Protein AF-0000000076350789 (afdb_homodimer)

Nearest PDB structures (foldseek):
  3mgd-assembly2_B  TM=8.687E-01  e=2.687E-11  Clostridium acetobutylicum
  4e0a-assembly1_B  TM=7.484E-01  e=2.804E-08  Halalkalibacterium halodurans C-125
  6tdh-assembly1_A-2  TM=7.545E-01  e=3.834E-08  Aspergillus fumigatus Af293
  4f6a-assembly1_B  TM=7.146E-01  e=2.323E-08  Halalkalibacterium halodurans C-125
  1i21-assembly1_B  TM=7.481E-01  e=1.723E-07  Saccharomyces cerevisiae

Secondary structure (DSSP, 8-state):
------------------EEE--GGGHHHHHHHHHHHHHSS-TTT---SSSHHHHHHHHHHHHHHHTT-TTEEEEEEE-SSSEEEEEEEEEEE---BTTBSS-EEEEEEEEEE-GGG-SSSHHHHHHHHHHHHHHHTT-SEEEEEPPTTTHHHHHHTT-EE-SSPEEEE-----/------------------EEE--GGGHHHHHHHHHHHHHSS-TTT---STTHHHHHHHHHHHHHHHTT-TTEEEEEEE-SSSEEEEEEEEEEE---BTTBSS-EEEEEEEEEE-GGG-SSSHHHHHHHHHHHHHHHTT-SEEEEE--TTTHHHHHHTT-EE-SSPEEEE-----

Sequence (348 aa):
MNQPNGQQLTVFRNDVARVRRAAAADVPELVRLRSLLFETRDEEYFNPASVEDDWRRNLASVLEEQLTADTARILVVDGAHGLAACGIGTVEQWFPGPHSVTGRVGHVIGVVTDPAYRRRGHSRAIMRTLLDWFDTRGASRVDLYASAQGEPLYRDLGFVDHPDPALYWRPAHRMNQPNGQQLTVFRNDVARVRRAAAADVPELVRLRSLLFETRDEEYFNPASVEDDWRRNLASVLEEQLTADTARILVVDGAHGLAACGIGTVEQWFPGPHSVTGRVGHVIGVVTDPAYRRRGHSRAIMRTLLDWFDTRGASRVDLYASAQGEPLYRDLGFVDHPDPALYWRPAHR

Radius of gyration: 24.65 Å; Cα contacts (8 Å, |Δi|>4): 567; chains: 2; bounding box: 74×104×58 Å

pLDDT: mean 86.14, std 21.82, range [29.72, 98.94]

Solvent-accessible surface area (backbone atoms only — not comparable to full-atom values): 19779 Å² total; per-residue (Å²): 137,83,73,77,78,76,73,74,73,74,68,73,68,80,72,67,59,66,68,40,74,52,52,78,88,43,41,68,48,50,48,55,52,55,50,56,74,61,58,78,44,73,72,78,76,56,71,67,72,82,70,57,66,53,13,56,56,43,26,43,54,48,48,60,61,37,60,73,34,90,47,37,46,49,36,30,27,75,39,98,72,64,59,26,29,36,33,32,35,37,53,42,83,59,69,30,35,93,82,19,54,70,11,20,37,25,37,56,46,72,71,42,60,39,79,93,52,56,95,66,52,51,66,60,46,45,48,54,53,46,55,52,50,37,51,77,69,50,30,36,31,34,36,36,66,38,49,85,84,50,34,64,60,43,45,72,73,59,36,41,73,48,92,45,57,48,32,32,36,60,66,75,82,122,138,83,75,76,77,77,75,74,74,74,67,73,68,80,70,67,60,64,67,40,74,52,52,79,87,43,41,69,48,50,48,54,51,56,50,56,73,61,60,78,45,72,72,79,77,54,70,74,59,87,69,57,68,54,14,56,55,43,25,43,54,47,50,61,62,36,61,75,35,91,46,37,46,47,36,30,26,76,39,98,72,64,59,26,30,37,33,32,36,37,53,43,83,58,66,30,36,94,82,20,53,70,11,23,36,25,36,54,46,74,71,43,59,40,80,94,52,56,94,65,52,52,66,60,47,45,48,53,54,45,54,53,50,38,51,78,69,50,30,36,32,34,35,35,65,39,49,85,84,49,35,65,60,42,45,74,73,59,36,40,75,47,91,46,58,49,32,31,36,61,65,75,80,123

Foldseek 3Di:
DPPPPPPPPPPPPLPLFDKDFDDLVQLVVVLVFLVVVVVPDPPVVPPVPDCVVPVSVVSSVVCNVCSPPPQKTKMFGPDPPHTFWIKMKGWDQADDDPQWHRSIEMEIDRTGGDPVNPPSCGSVSNVVVRVVVCVVVRHSYYDYDDDPVCVVSCVVVPDDDDPDDDDDDDDPPD/DPDPPPPPPPPPPLPLQDKDFDDLVQLVVVLVFLVVVVVPDPPVVCPVPPCVVVVSVVSSVVCNVCSPPPQKTKMFGPDPPHTFWIKMKGWDQADDDPQWHRSIEMEIDRTGGDPVNPPSCGSVSNVVVRVVVCVVVRHSYYDYDDDPVRVVSCVVVPDDDDPDDDDDDDPPPD

Organism: Streptomyces venezuelae (NCBI:txid54571)

InterPro domains:
  IPR000182 GNAT domain [PF00583] (40-159)
  IPR000182 GNAT domain [PS51186] (17-174)
  IPR016181 Acyl-CoA N-acyltransferase [SSF55729] (18-168)
  IPR050832 Bacterial Acetyltransferase [PTHR43877] (18-164)

Structure (mmCIF, N/CA/C/O backbone):
data_AF-0000000076350789-model_v1
#
loop_
_entity.id
_entity.type
_entity.pdbx_description
1 polymer 'GNAT family N-acetyltransferase'
#
loop_
_atom_site.group_PDB
_atom_site.id
_atom_site.type_symbol
_atom_site.label_atom_id
_atom_site.label_alt_id
_atom_site.label_comp_id
_atom_site.label_asym_id
_atom_site.label_entity_id
_atom_site.label_seq_id
_atom_site.pdbx_PDB_ins_code
_atom_site.Cartn_x
_atom_site.Cartn_y
_atom_site.Cartn_z
_atom_site.occupancy
_atom_site.B_iso_or_equiv
_atom_site.auth_seq_id
_atom_site.auth_comp_id
_atom_site.auth_asym_id
_atom_site.auth_atom_id
_atom_site.pdbx_PDB_model_num
ATOM 1 N N . MET A 1 1 ? 38.312 -56.75 -18.203 1 29.72 1 MET A N 1
ATOM 2 C CA . MET A 1 1 ? 38.281 -55.281 -18.25 1 29.72 1 MET A CA 1
ATOM 3 C C . MET A 1 1 ? 36.875 -54.75 -18.094 1 29.72 1 MET A C 1
ATOM 5 O O . MET A 1 1 ? 36.062 -54.844 -19.031 1 29.72 1 MET A O 1
ATOM 9 N N . ASN A 1 2 ? 36.156 -54.906 -16.906 1 32.97 2 ASN A N 1
ATOM 10 C CA . ASN A 1 2 ? 34.812 -54.594 -16.406 1 32.97 2 ASN A CA 1
ATOM 11 C C . ASN A 1 2 ? 34.5 -53.125 -16.547 1 32.97 2 ASN A C 1
ATOM 13 O O . ASN A 1 2 ? 35.188 -52.281 -15.953 1 32.97 2 ASN A O 1
ATOM 17 N N . GLN A 1 3 ? 34.156 -52.625 -17.75 1 35.78 3 GLN A N 1
ATOM 18 C CA . GLN A 1 3 ? 33.812 -51.25 -17.984 1 35.78 3 GLN A CA 1
ATOM 19 C C . GLN A 1 3 ? 32.719 -50.781 -17.016 1 35.78 3 GLN A C 1
ATOM 21 O O . GLN A 1 3 ? 31.688 -51.438 -16.891 1 35.78 3 GLN A O 1
ATOM 26 N N . PRO A 1 4 ? 33.062 -50.094 -15.852 1 40.12 4 PRO A N 1
ATOM 27 C CA . PRO A 1 4 ? 32.062 -49.625 -14.898 1 40.12 4 PRO A CA 1
ATOM 28 C C . PRO A 1 4 ? 30.922 -48.875 -15.57 1 40.12 4 PRO A C 1
ATOM 30 O O . PRO A 1 4 ? 31.109 -48.25 -16.625 1 40.12 4 PRO A O 1
ATOM 33 N N . ASN A 1 5 ? 29.719 -49.438 -15.641 1 38.44 5 ASN A N 1
ATOM 34 C CA . ASN A 1 5 ? 28.453 -48.844 -16.078 1 38.44 5 ASN A CA 1
ATOM 35 C C . ASN A 1 5 ? 28.312 -47.406 -15.578 1 38.44 5 ASN A C 1
ATOM 37 O O . ASN A 1 5 ? 28.469 -47.125 -14.383 1 38.44 5 ASN A O 1
ATOM 41 N N . GLY A 1 6 ? 28.766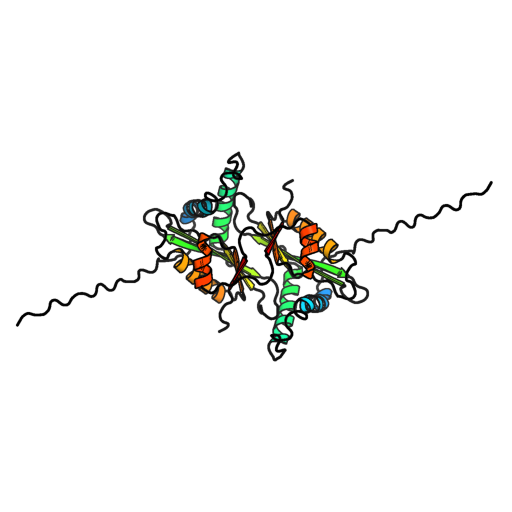 -46.406 -16.344 1 34.59 6 GLY A N 1
ATOM 42 C CA . GLY A 1 6 ? 28.594 -44.969 -16.078 1 34.59 6 GLY A CA 1
ATOM 43 C C . GLY A 1 6 ? 27.219 -44.625 -15.547 1 34.59 6 GLY A C 1
ATOM 44 O O . GLY A 1 6 ? 26.203 -44.875 -16.219 1 34.59 6 GLY A O 1
ATOM 45 N N . GLN A 1 7 ? 26.875 -44.875 -14.242 1 33.97 7 GLN A N 1
ATOM 46 C CA . GLN A 1 7 ? 25.672 -44.344 -13.57 1 33.97 7 GLN A CA 1
ATOM 47 C C . GLN A 1 7 ? 25.328 -42.969 -14.078 1 33.97 7 GLN A C 1
ATOM 49 O O . GLN A 1 7 ? 26.141 -42.031 -14.016 1 33.97 7 GLN A O 1
ATOM 54 N N . GLN A 1 8 ? 24.641 -42.812 -15.242 1 33.69 8 GLN A N 1
ATOM 55 C CA . GLN A 1 8 ? 24.016 -41.562 -15.656 1 33.69 8 GLN A CA 1
ATOM 56 C C . GLN A 1 8 ? 23.469 -40.781 -14.461 1 33.69 8 GLN A C 1
ATOM 58 O O . GLN A 1 8 ? 22.625 -41.281 -13.727 1 33.69 8 GLN A O 1
ATOM 63 N N . LEU A 1 9 ? 24.266 -40.094 -13.711 1 35.59 9 LEU A N 1
ATOM 64 C CA . LEU A 1 9 ? 23.766 -39.125 -12.766 1 35.59 9 LEU A CA 1
ATOM 65 C C . LEU A 1 9 ? 22.562 -38.375 -13.344 1 35.59 9 LEU A C 1
ATOM 67 O O . LEU A 1 9 ? 22.703 -37.625 -14.328 1 35.59 9 LEU A O 1
ATOM 71 N N . THR A 1 10 ? 21.391 -38.938 -13.484 1 35.34 10 THR A N 1
ATOM 72 C CA . THR A 1 10 ? 20.188 -38.156 -13.719 1 35.34 10 THR A CA 1
ATOM 73 C C . THR A 1 10 ? 20.266 -36.844 -12.953 1 35.34 10 THR A C 1
ATOM 75 O O . THR A 1 10 ? 20.234 -36.812 -11.727 1 35.34 10 THR A O 1
ATOM 78 N N . VAL A 1 11 ? 21.031 -36 -13.398 1 36.25 11 VAL A N 1
ATOM 79 C CA . VAL A 1 11 ? 20.922 -34.625 -12.891 1 36.25 11 VAL A CA 1
ATOM 80 C C . VAL A 1 11 ? 19.453 -34.25 -12.703 1 36.25 11 VAL A C 1
ATOM 82 O O . VAL A 1 11 ? 18.656 -34.344 -13.656 1 36.25 11 VAL A O 1
ATOM 85 N N . PHE A 1 12 ? 18.828 -34.625 -11.695 1 36.56 12 PHE A N 1
ATOM 86 C CA . PHE A 1 12 ? 17.594 -33.938 -11.336 1 36.56 12 PHE A CA 1
ATOM 87 C C . PHE A 1 12 ? 17.641 -32.469 -11.75 1 36.56 12 PHE A C 1
ATOM 89 O O . PHE A 1 12 ? 18.516 -31.734 -11.328 1 36.56 12 PHE A O 1
ATOM 96 N N . ARG A 1 13 ? 17.547 -32.219 -13.031 1 38.91 13 ARG A N 1
ATOM 97 C CA . ARG A 1 13 ? 17.281 -30.812 -13.414 1 38.91 13 ARG A CA 1
ATOM 98 C C . ARG A 1 13 ? 16.359 -30.141 -12.406 1 38.91 13 ARG A C 1
ATOM 100 O O . ARG A 1 13 ? 15.273 -30.625 -12.125 1 38.91 13 ARG A O 1
ATOM 107 N N . ASN A 1 14 ? 16.688 -29.688 -11.234 1 43.66 14 ASN A N 1
ATOM 108 C CA . ASN A 1 14 ? 15.891 -28.797 -10.383 1 43.66 14 ASN A CA 1
ATOM 109 C C . ASN A 1 14 ? 14.898 -27.984 -11.203 1 43.66 14 ASN A C 1
ATOM 111 O O . ASN A 1 14 ? 15.273 -27 -11.836 1 43.66 14 ASN A O 1
ATOM 115 N N . ASP A 1 15 ? 14.07 -28.516 -12.016 1 48.72 15 ASP A N 1
ATOM 116 C CA . ASP A 1 15 ? 13.07 -27.938 -12.906 1 48.72 15 ASP A CA 1
ATOM 117 C C . ASP A 1 15 ? 12.391 -26.734 -12.25 1 48.72 15 ASP A C 1
ATOM 119 O O . ASP A 1 15 ? 11.477 -26.891 -11.438 1 48.72 15 ASP A O 1
ATOM 123 N N . VAL A 1 16 ? 13.109 -25.719 -11.93 1 59.28 16 VAL A N 1
ATOM 124 C CA . VAL A 1 16 ? 12.508 -24.484 -11.461 1 59.28 16 VAL A CA 1
ATOM 125 C C . VAL A 1 16 ? 11.258 -24.172 -12.289 1 59.28 16 VAL A C 1
ATOM 127 O O . VAL A 1 16 ? 11.273 -24.281 -13.516 1 59.28 16 VAL A O 1
ATOM 130 N N . ALA A 1 17 ? 10.094 -24.203 -11.617 1 72.88 17 ALA A N 1
ATOM 131 C CA . ALA A 1 17 ? 8.828 -23.844 -12.258 1 72.88 17 ALA A CA 1
ATOM 132 C C . ALA A 1 17 ? 9.008 -22.672 -13.219 1 72.88 17 ALA A C 1
ATOM 134 O O . ALA A 1 17 ? 9.68 -21.688 -12.883 1 72.88 17 ALA A O 1
ATOM 135 N N . ARG A 1 18 ? 8.703 -22.875 -14.445 1 90.56 18 ARG A N 1
ATOM 136 C CA . ARG A 1 18 ? 8.773 -21.797 -15.438 1 90.56 18 ARG A CA 1
ATOM 137 C C . ARG A 1 18 ? 7.734 -20.719 -15.156 1 90.56 18 ARG A C 1
ATOM 139 O O . ARG A 1 18 ? 6.531 -20.984 -15.227 1 90.56 18 ARG A O 1
ATOM 146 N N . VAL A 1 19 ? 8.188 -19.578 -14.703 1 98.38 19 VAL A N 1
ATOM 147 C CA . VAL A 1 19 ? 7.355 -18.422 -14.453 1 98.38 19 VAL A CA 1
ATOM 148 C C . VAL A 1 19 ? 7.277 -17.547 -15.711 1 98.38 19 VAL A C 1
ATOM 150 O O . VAL A 1 19 ? 8.289 -17.312 -16.375 1 98.38 19 VAL A O 1
ATOM 153 N N . ARG A 1 20 ? 6.102 -17.203 -16.047 1 98.38 20 ARG A N 1
ATOM 154 C CA . ARG A 1 20 ? 5.953 -16.281 -17.188 1 98.38 20 ARG A CA 1
ATOM 155 C C . ARG A 1 20 ? 4.961 -15.18 -16.859 1 98.38 20 ARG A C 1
ATOM 157 O O . ARG A 1 20 ? 4.195 -15.281 -15.898 1 98.38 20 ARG A O 1
ATOM 164 N N . ARG A 1 21 ? 4.988 -14.125 -17.734 1 98.5 21 ARG A N 1
ATOM 165 C CA . ARG A 1 21 ? 3.955 -13.102 -17.641 1 98.5 21 ARG A CA 1
ATOM 166 C C . ARG A 1 21 ? 2.609 -13.633 -18.125 1 98.5 21 ARG A C 1
ATOM 168 O O . ARG A 1 21 ? 2.541 -14.352 -19.109 1 98.5 21 ARG A O 1
ATOM 175 N N . ALA A 1 22 ? 1.606 -13.234 -17.5 1 98.81 22 ALA A N 1
ATOM 176 C CA . ALA A 1 22 ? 0.259 -13.617 -17.906 1 98.81 22 ALA A CA 1
ATOM 177 C C . ALA A 1 22 ? -0.127 -12.93 -19.219 1 98.81 22 ALA A C 1
ATOM 179 O O . ALA A 1 22 ? 0.352 -11.836 -19.516 1 98.81 22 ALA A O 1
ATOM 180 N N . ALA A 1 23 ? -0.986 -13.578 -19.953 1 98.44 23 ALA A N 1
ATOM 181 C CA . ALA A 1 23 ? -1.6 -13.047 -21.172 1 98.44 23 ALA A CA 1
ATOM 182 C C . ALA A 1 23 ? -3.121 -13.016 -21.047 1 98.44 23 ALA A C 1
ATOM 184 O O . ALA A 1 23 ? -3.684 -13.547 -20.078 1 98.44 23 ALA A O 1
ATOM 185 N N . ALA A 1 24 ? -3.74 -12.398 -22.016 1 98.44 24 ALA A N 1
ATOM 186 C CA . ALA A 1 24 ? -5.191 -12.227 -21.969 1 98.44 24 ALA A CA 1
ATOM 187 C C . ALA A 1 24 ? -5.902 -13.57 -21.828 1 98.44 24 ALA A C 1
ATOM 189 O O . ALA A 1 24 ? -6.914 -13.672 -21.141 1 98.44 24 ALA A O 1
ATOM 190 N N . ALA A 1 25 ? -5.348 -14.555 -22.453 1 98.38 25 ALA A N 1
ATOM 191 C CA . ALA A 1 25 ? -5.977 -15.875 -22.453 1 98.38 25 ALA A CA 1
ATOM 192 C C . ALA A 1 25 ? -5.941 -16.484 -21.047 1 98.38 25 ALA A C 1
ATOM 194 O O . ALA A 1 25 ? -6.664 -17.438 -20.766 1 98.38 25 ALA A O 1
ATOM 195 N N . ASP A 1 26 ? -5.105 -15.953 -20.156 1 98.69 26 ASP A N 1
ATOM 196 C CA . ASP A 1 26 ? -4.938 -16.5 -18.812 1 98.69 26 ASP A CA 1
ATOM 197 C C . ASP A 1 26 ? -5.977 -15.938 -17.844 1 98.69 26 ASP A C 1
ATOM 199 O O . ASP A 1 26 ? -6.133 -16.422 -16.734 1 98.69 26 ASP A O 1
ATOM 203 N N . VAL A 1 27 ? -6.723 -14.938 -18.25 1 98.75 27 VAL A N 1
ATOM 204 C CA . VAL A 1 27 ? -7.531 -14.141 -17.344 1 98.75 27 VAL A CA 1
ATOM 205 C C . VAL A 1 27 ? -8.562 -15.031 -16.656 1 98.75 27 VAL A C 1
ATOM 207 O O . VAL A 1 27 ? -8.727 -14.977 -15.43 1 98.75 27 VAL A O 1
ATOM 210 N N . PRO A 1 28 ? -9.266 -15.953 -17.344 1 98.56 28 PRO A N 1
ATOM 211 C CA . PRO A 1 28 ? -10.219 -16.797 -16.625 1 98.56 28 PRO A CA 1
ATOM 212 C C . PRO A 1 28 ? -9.562 -17.641 -15.523 1 98.56 28 PRO A C 1
ATOM 214 O O . PRO A 1 28 ? -10.117 -17.781 -14.43 1 98.56 28 PRO A O 1
ATOM 217 N N . GLU A 1 29 ? -8.438 -18.141 -15.812 1 98.75 29 GLU A N 1
ATOM 218 C CA . GLU A 1 29 ? -7.746 -18.969 -14.828 1 98.75 29 GLU A CA 1
ATOM 219 C C . GLU A 1 29 ? -7.16 -18.109 -13.703 1 98.75 29 GLU A C 1
ATOM 221 O O . GLU A 1 29 ? -7.074 -18.562 -12.562 1 98.75 29 GLU A O 1
ATOM 226 N N . LEU A 1 30 ? -6.785 -16.891 -14.031 1 98.81 30 LEU A N 1
ATOM 227 C CA . LEU A 1 30 ? -6.371 -15.969 -12.984 1 98.81 30 LEU A CA 1
ATOM 228 C C . LEU A 1 30 ? -7.52 -15.68 -12.023 1 98.81 30 LEU A C 1
ATOM 230 O O . LEU A 1 30 ? -7.32 -15.641 -10.805 1 98.81 30 LEU A O 1
ATOM 234 N N . VAL A 1 31 ? -8.68 -15.477 -12.594 1 98.19 31 VAL A N 1
ATOM 235 C CA . VAL A 1 31 ? -9.852 -15.25 -11.758 1 98.19 31 VAL A CA 1
ATOM 236 C C . VAL A 1 31 ? -10.102 -16.469 -10.875 1 98.19 31 VAL A C 1
ATOM 238 O O . VAL A 1 31 ? -10.367 -16.344 -9.68 1 98.19 31 VAL A O 1
ATOM 241 N N . ARG A 1 32 ? -10.008 -17.625 -11.453 1 97.5 32 ARG A N 1
ATOM 242 C CA . ARG A 1 32 ? -10.172 -18.859 -10.688 1 97.5 32 ARG A CA 1
ATOM 243 C C . ARG A 1 32 ? -9.172 -18.938 -9.539 1 97.5 32 ARG A C 1
ATOM 245 O O . ARG A 1 32 ? -9.555 -19.172 -8.391 1 97.5 32 ARG A O 1
ATOM 252 N N . LEU A 1 33 ? -7.891 -18.734 -9.789 1 97.88 33 LEU A N 1
ATOM 253 C CA . LEU A 1 33 ? -6.848 -18.828 -8.773 1 97.88 33 LEU A CA 1
ATOM 254 C C . LEU A 1 33 ? -7.07 -17.812 -7.668 1 97.88 33 LEU A C 1
ATOM 256 O O . LEU A 1 33 ? -7 -18.141 -6.484 1 97.88 33 LEU A O 1
ATOM 260 N N . ARG A 1 34 ? -7.34 -16.609 -8 1 97.25 34 ARG A N 1
ATOM 261 C CA . ARG A 1 34 ? -7.488 -15.57 -6.996 1 97.25 34 ARG A CA 1
ATOM 262 C C . ARG A 1 34 ? -8.75 -15.781 -6.164 1 97.25 34 ARG A C 1
ATOM 264 O O . ARG A 1 34 ? -8.797 -15.383 -4.996 1 97.25 34 ARG A O 1
ATOM 271 N N . SER A 1 35 ? -9.742 -16.438 -6.746 1 94.81 35 SER A N 1
ATOM 272 C CA . SER A 1 35 ? -10.93 -16.781 -5.973 1 94.81 35 SER A CA 1
ATOM 273 C C . SER A 1 35 ? -10.586 -17.734 -4.828 1 94.81 35 SER A C 1
ATOM 275 O O . SER A 1 35 ? -11.242 -17.719 -3.785 1 94.81 35 SER A O 1
ATOM 277 N N . LEU A 1 36 ? -9.57 -18.516 -4.965 1 94.38 36 LEU A N 1
ATOM 278 C CA . LEU A 1 36 ? -9.148 -19.469 -3.943 1 94.38 36 LEU A CA 1
ATOM 279 C C . LEU A 1 36 ? -8.672 -18.75 -2.689 1 94.38 36 LEU A C 1
ATOM 281 O O . LEU A 1 36 ? -8.719 -19.312 -1.59 1 94.38 36 LEU A O 1
ATOM 285 N N . LEU A 1 37 ? -8.219 -17.547 -2.83 1 93.44 37 LEU A N 1
ATOM 286 C CA . LEU A 1 37 ? -7.711 -16.75 -1.721 1 93.44 37 LEU A CA 1
ATOM 287 C C . LEU A 1 37 ? -8.82 -16.438 -0.719 1 93.44 37 LEU A C 1
ATOM 289 O O . LEU A 1 37 ? -8.539 -16.125 0.442 1 93.44 37 LEU A O 1
ATOM 293 N N . PHE A 1 38 ? -10.039 -16.531 -1.166 1 88.62 38 PHE A N 1
ATOM 294 C CA . PHE A 1 38 ? -11.156 -16.078 -0.351 1 88.62 38 PHE A CA 1
ATOM 295 C C . PHE A 1 38 ? -12.031 -17.25 0.071 1 88.62 38 PHE A C 1
ATOM 297 O O . PHE A 1 38 ? -13 -17.078 0.814 1 88.62 38 PHE A O 1
ATOM 304 N N . GLU A 1 39 ? -11.891 -18.359 -0.521 1 77.25 39 GLU A N 1
ATOM 305 C CA . GLU A 1 39 ? -12.68 -19.531 -0.165 1 77.25 39 GLU A CA 1
ATOM 306 C C . GLU A 1 39 ? -12.344 -20.016 1.246 1 77.25 39 GLU A C 1
ATOM 308 O O . GLU A 1 39 ? -13.227 -20.484 1.968 1 77.25 39 GLU A O 1
ATOM 313 N N . THR A 1 40 ? -11.188 -20.312 1.51 1 57.94 40 THR A N 1
ATOM 314 C CA . THR A 1 40 ? -10.914 -20.938 2.801 1 57.94 40 THR A CA 1
ATOM 315 C C . THR A 1 40 ? -11.219 -19.953 3.941 1 57.94 40 THR A C 1
ATOM 317 O O . THR A 1 40 ? -11.102 -20.312 5.113 1 57.94 40 THR A O 1
ATOM 320 N N . ARG A 1 41 ? -11.141 -18.781 3.625 1 49.56 41 ARG A N 1
ATOM 321 C CA . ARG A 1 41 ? -11.359 -17.953 4.809 1 49.56 41 ARG A CA 1
ATOM 322 C C . ARG A 1 41 ? -12.742 -18.203 5.406 1 49.56 41 ARG A C 1
ATOM 324 O O . ARG A 1 41 ? -13.578 -18.859 4.789 1 49.56 41 ARG A O 1
ATOM 331 N N . ASP A 1 42 ? -13.422 -17.438 6.48 1 42.72 42 ASP A N 1
ATOM 332 C CA . ASP A 1 42 ? -14.57 -17.812 7.305 1 42.72 42 ASP A CA 1
ATOM 333 C C . ASP A 1 42 ? -15.797 -18.109 6.441 1 42.72 42 ASP A C 1
ATOM 335 O O . ASP A 1 42 ? -16.266 -17.219 5.719 1 42.72 42 ASP A O 1
ATOM 339 N N . GLU A 1 43 ? -16.188 -19.422 5.926 1 39.84 43 GLU A N 1
ATOM 340 C CA . GLU A 1 43 ? -17.516 -19.891 5.578 1 39.84 43 GLU A CA 1
ATOM 341 C C . GLU A 1 43 ? -18.594 -18.938 6.082 1 39.84 43 GLU A C 1
ATOM 343 O O . GLU A 1 43 ? -19.719 -18.922 5.566 1 39.84 43 GLU A O 1
ATOM 348 N N . GLU A 1 44 ? -18.5 -18.531 7.262 1 35.69 44 GLU A N 1
ATOM 349 C CA . GLU A 1 44 ? -19.609 -17.844 7.914 1 35.69 44 GLU A CA 1
ATOM 350 C C . GLU A 1 44 ? -19.922 -16.516 7.223 1 35.69 44 GLU A C 1
ATOM 352 O O . GLU A 1 44 ? -21.062 -16.062 7.254 1 35.69 44 GLU A O 1
ATOM 357 N N . TYR A 1 45 ? -18.891 -15.773 6.926 1 36.53 45 TYR A N 1
ATOM 358 C CA . TYR A 1 45 ? -19.25 -14.422 6.5 1 36.53 45 TYR A CA 1
ATOM 359 C C . TYR A 1 45 ? -19.547 -14.391 5.004 1 36.53 45 TYR A C 1
ATOM 361 O O . TYR A 1 45 ? -19.797 -13.32 4.441 1 36.53 45 TYR A O 1
ATOM 369 N N . PHE A 1 46 ? -19.203 -15.5 4.281 1 38.03 46 PHE A N 1
ATOM 370 C CA . PHE A 1 46 ? -19.531 -15.508 2.859 1 38.03 46 PHE A CA 1
ATOM 371 C C . PHE A 1 46 ? -20.984 -15.859 2.641 1 38.03 46 PHE A C 1
ATOM 373 O O . PHE A 1 46 ? -21.391 -17.016 2.785 1 38.03 46 PHE A O 1
ATOM 380 N N . ASN A 1 47 ? -21.891 -15.195 3.131 1 34.91 47 ASN A N 1
ATOM 381 C CA . ASN A 1 47 ? -23.188 -15.305 2.449 1 34.91 47 ASN A CA 1
ATOM 382 C C . ASN A 1 47 ? -23.047 -15.109 0.943 1 34.91 47 ASN A C 1
ATOM 384 O O . ASN A 1 47 ? -22.688 -14.016 0.486 1 34.91 47 ASN A O 1
ATOM 388 N N . PRO A 1 48 ? -23 -16.328 0.156 1 37.19 48 PRO A N 1
ATOM 389 C CA . PRO A 1 48 ? -22.891 -16.297 -1.305 1 37.19 48 PRO A CA 1
ATOM 390 C C . PRO A 1 48 ? -23.812 -15.258 -1.941 1 37.19 48 PRO A C 1
ATOM 392 O O . PRO A 1 48 ? -23.953 -15.227 -3.166 1 37.19 48 PRO A O 1
ATOM 395 N N . ALA A 1 49 ? -24.906 -14.859 -1.178 1 38.16 49 ALA A N 1
ATOM 396 C CA . ALA A 1 49 ? -25.969 -14.32 -2.016 1 38.16 49 ALA A CA 1
ATOM 397 C C . ALA A 1 49 ? -25.406 -13.555 -3.207 1 38.16 49 ALA A C 1
ATOM 399 O O . ALA A 1 49 ? -25.328 -14.086 -4.316 1 38.16 49 ALA A O 1
ATOM 400 N N . SER A 1 50 ? -26.047 -12.523 -3.787 1 44.59 50 SER A N 1
ATOM 401 C CA . SER A 1 50 ? -26.219 -11.711 -4.992 1 44.59 50 SER A CA 1
ATOM 402 C C . SER A 1 50 ? -24.891 -11.062 -5.406 1 44.59 50 SER A C 1
ATOM 404 O O . SER A 1 50 ? -24.625 -10.922 -6.598 1 44.59 50 SER A O 1
ATOM 406 N N . VAL A 1 51 ? -24.031 -10.578 -4.512 1 48.78 51 VAL A N 1
ATOM 407 C CA . VAL A 1 51 ? -22.953 -9.617 -4.602 1 48.78 51 VAL A CA 1
ATOM 408 C C . VAL A 1 51 ? -21.656 -10.336 -4.984 1 48.78 51 VAL A C 1
ATOM 410 O O . VAL A 1 51 ? -20.625 -9.695 -5.242 1 48.78 51 VAL A O 1
ATOM 413 N N . GLU A 1 52 ? -21.594 -11.695 -4.836 1 52.69 52 GLU A N 1
ATOM 414 C CA . GLU A 1 52 ? -20.438 -12.531 -5.133 1 52.69 52 GLU A CA 1
ATOM 415 C C . GLU A 1 52 ? -20.047 -12.43 -6.602 1 52.69 52 GLU A C 1
ATOM 417 O O . GLU A 1 52 ? -18.859 -12.375 -6.934 1 52.69 52 GLU A O 1
ATOM 422 N N . ASP A 1 53 ? -21.031 -12.453 -7.52 1 60.25 53 ASP A N 1
ATOM 423 C CA . ASP A 1 53 ? -20.812 -12.5 -8.961 1 60.25 53 ASP A CA 1
ATOM 424 C C . ASP A 1 53 ? -20.219 -11.188 -9.469 1 60.25 53 ASP A C 1
ATOM 426 O O . ASP A 1 53 ? -19.391 -11.188 -10.383 1 60.25 53 ASP A O 1
ATOM 430 N N . ASP A 1 54 ? -20.25 -10.148 -8.633 1 84.5 54 ASP A N 1
ATOM 431 C CA . ASP A 1 54 ? -19.906 -8.844 -9.195 1 84.5 54 ASP A CA 1
ATOM 432 C C . ASP A 1 54 ? -18.406 -8.562 -9.047 1 84.5 54 ASP A C 1
ATOM 434 O O . ASP A 1 54 ? -17.766 -8.094 -9.992 1 84.5 54 ASP A O 1
ATOM 438 N N . TRP A 1 55 ? -17.844 -9.258 -8.117 1 91.31 55 TRP A N 1
ATOM 439 C CA . TRP A 1 55 ? -16.438 -8.875 -7.953 1 91.31 55 TRP A CA 1
ATOM 440 C C . TRP A 1 55 ? -15.547 -9.656 -8.906 1 91.31 55 TRP A C 1
ATOM 442 O O . TRP A 1 55 ? -14.508 -9.148 -9.352 1 91.31 55 TRP A O 1
ATOM 452 N N . ARG A 1 56 ? -15.914 -10.859 -9.328 1 94.94 56 ARG A N 1
ATOM 453 C CA . ARG A 1 56 ? -15.125 -11.664 -10.266 1 94.94 56 ARG A CA 1
ATOM 454 C C . ARG A 1 56 ? -15.117 -11.031 -11.656 1 94.94 56 ARG A C 1
ATOM 456 O O . ARG A 1 56 ? -14.102 -11.07 -12.352 1 94.94 56 ARG A O 1
ATOM 463 N N . ARG A 1 57 ? -16.234 -10.547 -12.016 1 95.75 57 ARG A N 1
ATOM 464 C CA . ARG A 1 57 ? -16.297 -9.836 -13.289 1 95.75 57 ARG A CA 1
ATOM 465 C C . ARG A 1 57 ? -15.422 -8.586 -13.266 1 95.75 57 ARG A C 1
ATOM 467 O O . ARG A 1 57 ? -14.695 -8.312 -14.227 1 95.75 57 ARG A O 1
ATOM 474 N N . ASN A 1 58 ? -15.523 -7.852 -12.195 1 96.12 58 ASN A N 1
ATOM 475 C CA . ASN A 1 58 ? -14.672 -6.68 -12.047 1 96.12 58 ASN A CA 1
ATOM 476 C C . ASN A 1 58 ? -13.195 -7.059 -12.023 1 96.12 58 ASN A C 1
ATOM 478 O O . ASN A 1 58 ? -12.359 -6.363 -12.609 1 96.12 58 ASN A O 1
ATOM 482 N N . LEU A 1 59 ? -12.961 -8.18 -11.367 1 97.44 59 LEU A N 1
ATOM 483 C CA . LEU A 1 59 ? -11.594 -8.68 -11.32 1 97.44 59 LEU A CA 1
ATOM 484 C C . LEU A 1 59 ? -11.078 -8.984 -12.727 1 97.44 59 LEU A C 1
ATOM 486 O O . LEU A 1 59 ? -9.969 -8.586 -13.086 1 97.44 59 LEU A O 1
ATOM 490 N N . ALA A 1 60 ? -11.844 -9.664 -13.461 1 98.19 60 ALA A N 1
ATOM 491 C CA . ALA A 1 60 ? -11.445 -9.992 -14.828 1 98.19 60 ALA A CA 1
ATOM 492 C C . ALA A 1 60 ? -11.125 -8.727 -15.625 1 98.19 60 ALA A C 1
ATOM 494 O O . ALA A 1 60 ? -10.109 -8.664 -16.328 1 98.19 60 ALA A O 1
ATOM 495 N N . SER A 1 61 ? -11.961 -7.723 -15.508 1 97.62 61 SER A N 1
ATOM 496 C CA . SER A 1 61 ? -11.781 -6.461 -16.219 1 97.62 61 SER A CA 1
ATOM 497 C C . SER A 1 61 ? -10.492 -5.77 -15.789 1 97.62 61 SER A C 1
ATOM 499 O O . SER A 1 61 ? -9.711 -5.312 -16.625 1 97.62 61 SER A O 1
ATOM 501 N N . VAL A 1 62 ? -10.258 -5.723 -14.539 1 98 62 VAL A N 1
ATOM 502 C CA . VAL A 1 62 ? -9.07 -5.062 -14.023 1 98 62 VAL A CA 1
ATOM 503 C C . VAL A 1 62 ? -7.82 -5.84 -14.438 1 98 62 VAL A C 1
ATOM 505 O O . VAL A 1 62 ? -6.805 -5.246 -14.805 1 98 62 VAL A O 1
ATOM 508 N N . LEU A 1 63 ? -7.906 -7.18 -14.336 1 98.62 63 LEU A N 1
ATOM 509 C CA . LEU A 1 63 ? -6.789 -8 -14.781 1 98.62 63 LEU A CA 1
ATOM 510 C C . LEU A 1 63 ? -6.449 -7.707 -16.234 1 98.62 63 LEU A C 1
ATOM 512 O O . LEU A 1 63 ? -5.281 -7.504 -16.578 1 98.62 63 LEU A O 1
ATOM 516 N N . GLU A 1 64 ? -7.402 -7.68 -17.047 1 98.5 64 GLU A N 1
ATOM 517 C CA . GLU A 1 64 ? -7.184 -7.402 -18.469 1 98.5 64 GLU A CA 1
ATOM 518 C C . GLU A 1 64 ? -6.492 -6.059 -18.672 1 98.5 64 GLU A C 1
ATOM 520 O O . GLU A 1 64 ? -5.559 -5.945 -19.469 1 98.5 64 GLU A O 1
ATOM 525 N N . GLU A 1 65 ? -6.91 -5.105 -17.953 1 97.69 65 GLU A N 1
ATOM 526 C CA . GLU A 1 65 ? -6.34 -3.766 -18.047 1 97.69 65 GLU A CA 1
ATOM 527 C C . GLU A 1 65 ? -4.891 -3.744 -17.562 1 97.69 65 GLU A C 1
ATOM 529 O O . GLU A 1 65 ? -4.055 -3.033 -18.125 1 97.69 65 GLU A O 1
ATOM 534 N N . GLN A 1 66 ? -4.594 -4.555 -16.609 1 98 66 GLN A N 1
ATOM 535 C CA . GLN A 1 66 ? -3.305 -4.457 -15.938 1 98 66 GLN A CA 1
ATOM 536 C C . GLN A 1 66 ? -2.27 -5.371 -16.594 1 98 66 GLN A C 1
ATOM 538 O O . GLN A 1 66 ? -1.077 -5.277 -16.297 1 98 66 GLN A O 1
ATOM 543 N N . LEU A 1 67 ? -2.723 -6.215 -17.453 1 98 67 LEU A N 1
ATOM 544 C CA . LEU A 1 67 ? -1.812 -7.137 -18.109 1 98 67 LEU A CA 1
ATOM 545 C C . LEU A 1 67 ? -0.679 -6.387 -18.797 1 98 67 LEU A C 1
ATOM 547 O O . LEU A 1 67 ? 0.45 -6.879 -18.875 1 98 67 LEU A O 1
ATOM 551 N N . THR A 1 68 ? -0.943 -5.121 -19.219 1 95.19 68 THR A N 1
ATOM 552 C CA . THR A 1 68 ? 0.043 -4.387 -20.016 1 95.19 68 THR A CA 1
ATOM 553 C C . THR A 1 68 ? 0.496 -3.129 -19.266 1 95.19 68 THR A C 1
ATOM 555 O O . THR A 1 68 ? 1.201 -2.291 -19.844 1 95.19 68 THR A O 1
ATOM 558 N N . ALA A 1 69 ? 0.03 -2.955 -18.125 1 96.56 69 ALA A N 1
ATOM 559 C CA . ALA A 1 69 ? 0.427 -1.772 -17.359 1 96.56 69 ALA A CA 1
ATOM 560 C C . ALA A 1 69 ? 1.902 -1.837 -16.969 1 96.56 69 ALA A C 1
ATOM 562 O O . ALA A 1 69 ? 2.412 -2.902 -16.625 1 96.56 69 ALA A O 1
ATOM 563 N N . ASP A 1 70 ? 2.559 -0.726 -16.969 1 95.25 70 ASP A N 1
ATOM 564 C CA . ASP A 1 70 ? 3.965 -0.67 -16.578 1 95.25 70 ASP A CA 1
ATOM 565 C C . ASP A 1 70 ? 4.117 -0.743 -15.07 1 95.25 70 ASP A C 1
ATOM 567 O O . ASP A 1 70 ? 5.199 -1.045 -14.562 1 95.25 70 ASP A O 1
ATOM 571 N N . THR A 1 71 ? 3.068 -0.504 -14.352 1 96.56 71 THR A N 1
ATOM 572 C CA . THR A 1 71 ? 3.133 -0.423 -12.898 1 96.56 71 THR A CA 1
ATOM 573 C C . THR A 1 71 ? 2.715 -1.746 -12.266 1 96.56 71 THR A C 1
ATOM 575 O O . THR A 1 71 ? 2.621 -1.852 -11.039 1 96.56 71 THR A O 1
ATOM 578 N N . ALA A 1 72 ? 2.428 -2.756 -13.148 1 98.44 72 ALA A N 1
ATOM 579 C CA . ALA A 1 72 ? 2.012 -4.059 -12.633 1 98.44 72 ALA A CA 1
ATOM 580 C C . ALA A 1 72 ? 2.705 -5.191 -13.383 1 98.44 72 ALA A C 1
ATOM 582 O O . ALA A 1 72 ? 3.025 -5.059 -14.57 1 98.44 72 ALA A O 1
ATOM 583 N N . ARG A 1 73 ? 2.949 -6.227 -12.664 1 98.75 73 ARG A N 1
ATOM 584 C CA . ARG A 1 73 ? 3.465 -7.473 -13.227 1 98.75 73 ARG A CA 1
ATOM 585 C C . ARG A 1 73 ? 2.674 -8.672 -12.711 1 98.75 73 ARG A C 1
ATOM 587 O O . ARG A 1 73 ? 2.676 -8.953 -11.508 1 98.75 73 ARG A O 1
ATOM 594 N N . ILE A 1 74 ? 1.977 -9.289 -13.641 1 98.94 74 ILE A N 1
ATOM 595 C CA . ILE A 1 74 ? 1.2 -10.484 -13.32 1 98.94 74 ILE A CA 1
ATOM 596 C C . ILE A 1 74 ? 1.934 -11.727 -13.82 1 98.94 74 ILE A C 1
ATOM 598 O O . ILE A 1 74 ? 2.123 -11.898 -15.023 1 98.94 74 ILE A O 1
ATOM 602 N N . LEU A 1 75 ? 2.332 -12.57 -12.898 1 98.88 75 LEU A N 1
ATOM 603 C CA . LEU A 1 75 ? 3.111 -13.758 -13.211 1 98.88 75 LEU A CA 1
ATOM 604 C C . LEU A 1 75 ? 2.295 -15.023 -12.969 1 98.88 75 LEU A C 1
ATOM 606 O O . LEU A 1 75 ? 1.487 -15.078 -12.039 1 98.88 75 LEU A O 1
ATOM 610 N N . VAL A 1 76 ? 2.559 -16 -13.82 1 98.88 76 VAL A N 1
ATOM 611 C CA . VAL A 1 76 ? 1.822 -17.25 -13.719 1 98.88 76 VAL A CA 1
ATOM 612 C C . VAL A 1 76 ? 2.771 -18.422 -13.938 1 98.88 76 VAL A C 1
ATOM 614 O O . VAL A 1 76 ? 3.867 -18.25 -14.477 1 98.88 76 VAL A O 1
ATOM 617 N N . VAL A 1 77 ? 2.395 -19.531 -13.398 1 98.75 77 VAL A N 1
ATOM 618 C CA . VAL A 1 77 ? 2.98 -20.844 -13.68 1 98.75 77 VAL A CA 1
ATOM 619 C C . VAL A 1 77 ? 1.927 -21.75 -14.297 1 98.75 77 VAL A C 1
ATOM 621 O O . VAL A 1 77 ? 0.808 -21.859 -13.789 1 98.75 77 VAL A O 1
ATOM 624 N N . ASP A 1 78 ? 2.361 -22.391 -15.375 1 98.38 78 ASP A N 1
ATOM 625 C CA . ASP A 1 78 ? 1.44 -23.312 -16.047 1 98.38 78 ASP A CA 1
ATOM 626 C C . ASP A 1 78 ? 1.311 -24.609 -15.266 1 98.38 78 ASP A C 1
ATOM 628 O O . ASP A 1 78 ? 2.297 -25.125 -14.734 1 98.38 78 ASP A O 1
ATOM 632 N N . GLY A 1 79 ? 0.035 -25.078 -15.227 1 96.44 79 GLY A N 1
ATOM 633 C CA . GLY A 1 79 ? -0.223 -26.438 -14.766 1 96.44 79 GLY A CA 1
ATOM 634 C C . GLY A 1 79 ? -0.522 -27.391 -15.898 1 96.44 79 GLY A C 1
ATOM 635 O O . GLY A 1 79 ? -0.354 -27.047 -17.078 1 96.44 79 GLY A O 1
ATOM 636 N N . ALA A 1 80 ? -0.824 -28.625 -15.508 1 94.12 80 ALA A N 1
ATOM 637 C CA . ALA A 1 80 ? -1.24 -29.594 -16.516 1 94.12 80 ALA A CA 1
ATOM 638 C C . ALA A 1 80 ? -2.498 -29.125 -17.234 1 94.12 80 ALA A C 1
ATOM 640 O O . ALA A 1 80 ? -2.604 -29.266 -18.453 1 94.12 80 ALA A O 1
ATOM 641 N N . HIS A 1 81 ? -3.42 -28.609 -16.484 1 91.44 81 HIS A N 1
ATOM 642 C CA . HIS A 1 81 ? -4.633 -27.969 -16.984 1 91.44 81 HIS A CA 1
ATOM 643 C C . HIS A 1 81 ? -4.797 -26.562 -16.422 1 91.44 81 HIS A C 1
ATOM 645 O O . HIS A 1 81 ? -4.828 -26.375 -15.203 1 91.44 81 HIS A O 1
ATOM 651 N N . GLY A 1 82 ? -4.68 -25.609 -17.219 1 96.12 82 GLY A N 1
ATOM 652 C CA . GLY A 1 82 ? -4.812 -24.25 -16.719 1 96.12 82 GLY A CA 1
ATOM 653 C C . GLY A 1 82 ? -3.572 -23.75 -16 1 96.12 82 GLY A C 1
ATOM 654 O O . GLY A 1 82 ? -2.453 -24.141 -16.359 1 96.12 82 GLY A O 1
ATOM 655 N N . LEU A 1 83 ? -3.818 -22.906 -15.039 1 98.62 83 LEU A N 1
ATOM 656 C CA . LEU A 1 83 ? -2.697 -22.312 -14.312 1 98.62 83 LEU A CA 1
ATOM 657 C C . LEU A 1 83 ? -2.5 -23.016 -12.969 1 98.62 83 LEU A C 1
ATOM 659 O O . LEU A 1 83 ? -3.475 -23.344 -12.281 1 98.62 83 LEU A O 1
ATOM 663 N N . ALA A 1 84 ? -1.294 -23.188 -12.555 1 98.56 84 ALA A N 1
ATOM 664 C CA . ALA A 1 84 ? -0.934 -23.766 -11.266 1 98.56 84 ALA A CA 1
ATOM 665 C C . ALA A 1 84 ? -0.826 -22.703 -10.18 1 98.56 84 ALA A C 1
ATOM 667 O O . ALA A 1 84 ? -1.164 -22.953 -9.023 1 98.56 84 ALA A O 1
ATOM 668 N N . ALA A 1 85 ? -0.341 -21.531 -10.5 1 98.75 85 ALA A N 1
ATOM 669 C CA . ALA A 1 85 ? -0.077 -20.5 -9.508 1 98.75 85 ALA A CA 1
ATOM 670 C C . ALA A 1 85 ? -0.011 -19.109 -10.156 1 98.75 85 ALA A C 1
ATOM 672 O O . ALA A 1 85 ? 0.186 -19 -11.367 1 98.75 85 ALA A O 1
ATOM 673 N N . CYS A 1 86 ? -0.173 -18.125 -9.383 1 98.88 86 CYS A N 1
ATOM 674 C CA . CYS A 1 86 ? 0.01 -16.75 -9.844 1 98.88 86 CYS A CA 1
ATOM 675 C C . CYS A 1 86 ? 0.443 -15.844 -8.703 1 98.88 86 CYS A C 1
ATOM 677 O O . CYS A 1 86 ? 0.4 -16.234 -7.535 1 98.88 86 CYS A O 1
ATOM 679 N N . GLY A 1 87 ? 0.926 -14.773 -8.977 1 98.81 87 GLY A N 1
ATOM 680 C CA . GLY A 1 87 ? 1.258 -13.648 -8.109 1 98.81 87 GLY A CA 1
ATOM 681 C C . GLY A 1 87 ? 1.343 -12.336 -8.859 1 98.81 87 GLY A C 1
ATOM 682 O O . GLY A 1 87 ? 1.674 -12.305 -10.047 1 98.81 87 GLY A O 1
ATOM 683 N N . ILE A 1 88 ? 1.036 -11.312 -8.164 1 98.88 88 ILE A N 1
ATOM 684 C CA . ILE A 1 88 ? 0.999 -9.992 -8.781 1 98.88 88 ILE A CA 1
ATOM 685 C C . ILE A 1 88 ? 1.879 -9.023 -7.996 1 98.88 88 ILE A C 1
ATOM 687 O O . ILE A 1 88 ? 1.866 -9.023 -6.766 1 98.88 88 ILE A O 1
ATOM 691 N N . GLY A 1 89 ? 2.68 -8.25 -8.695 1 98.81 89 GLY A N 1
ATOM 692 C CA . GLY A 1 89 ? 3.4 -7.117 -8.148 1 98.81 89 GLY A CA 1
ATOM 693 C C . GLY A 1 89 ? 2.934 -5.785 -8.703 1 98.81 89 GLY A C 1
ATOM 694 O O . GLY A 1 89 ? 2.582 -5.691 -9.883 1 98.81 89 GLY A O 1
ATOM 695 N N . THR A 1 90 ? 2.828 -4.797 -7.887 1 98.62 90 THR A N 1
ATOM 696 C CA . THR A 1 90 ? 2.607 -3.422 -8.328 1 98.62 90 THR A CA 1
ATOM 697 C C . THR A 1 90 ? 3.697 -2.5 -7.785 1 98.62 90 THR A C 1
ATOM 699 O O . THR A 1 90 ? 4.289 -2.775 -6.742 1 98.62 90 THR A O 1
ATOM 702 N N . VAL A 1 91 ? 4.02 -1.46 -8.523 1 97.81 91 VAL A N 1
ATOM 703 C CA . VAL A 1 91 ? 4.934 -0.415 -8.078 1 97.81 91 VAL A CA 1
ATOM 704 C C . VAL A 1 91 ? 4.238 0.9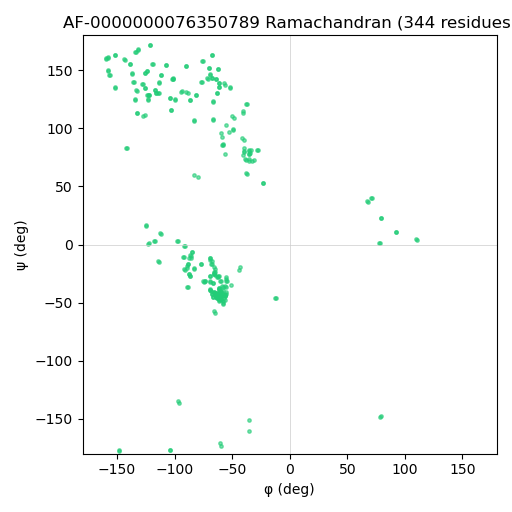43 -8.148 1 97.81 91 VAL A C 1
ATOM 706 O O . VAL A 1 91 ? 3.662 1.298 -9.18 1 97.81 91 VAL A O 1
ATOM 709 N N . GLU A 1 92 ? 4.312 1.632 -7.039 1 96.75 92 GLU A N 1
ATOM 710 C CA . GLU A 1 92 ? 3.689 2.949 -6.941 1 96.75 92 GLU A CA 1
ATOM 711 C C . GLU A 1 92 ? 4.695 4.004 -6.492 1 96.75 92 GLU A C 1
ATOM 713 O O . GLU A 1 92 ? 5.637 3.695 -5.758 1 96.75 92 GLU A O 1
ATOM 718 N N . GLN A 1 93 ? 4.473 5.219 -7.008 1 96.5 93 GLN A N 1
ATOM 719 C CA . GLN A 1 93 ? 5.254 6.34 -6.504 1 96.5 93 GLN A CA 1
ATOM 720 C C . GLN A 1 93 ? 4.652 6.902 -5.219 1 96.5 93 GLN A C 1
ATOM 722 O O . GLN A 1 93 ? 3.598 7.539 -5.25 1 96.5 93 GLN A O 1
ATOM 727 N N . TRP A 1 94 ? 5.309 6.617 -4.18 1 97.06 94 TRP A N 1
ATOM 728 C CA . TRP A 1 94 ? 5.008 7.301 -2.928 1 97.06 94 TRP A CA 1
ATOM 729 C C . TRP A 1 94 ? 5.953 8.477 -2.705 1 97.06 94 TRP A C 1
ATOM 731 O O . TRP A 1 94 ? 6.145 9.305 -3.598 1 97.06 94 TRP A O 1
ATOM 741 N N . PHE A 1 95 ? 6.438 8.586 -1.467 1 96.5 95 PHE A N 1
ATOM 742 C CA . PHE A 1 95 ? 7.246 9.766 -1.193 1 96.5 95 PHE A CA 1
ATOM 743 C C . PHE A 1 95 ? 8.586 9.375 -0.581 1 96.5 95 PHE A C 1
ATOM 745 O O . PHE A 1 95 ? 8.641 8.531 0.313 1 96.5 95 PHE A O 1
ATOM 752 N N . PRO A 1 96 ? 9.688 10.023 -1.026 1 95.62 96 PRO A N 1
ATOM 753 C CA . PRO A 1 96 ? 11.031 9.719 -0.535 1 95.62 96 PRO A CA 1
ATOM 754 C C . PRO A 1 96 ? 11.188 9.984 0.959 1 95.62 96 PRO A C 1
ATOM 756 O O . PRO A 1 96 ? 10.484 10.836 1.515 1 95.62 96 PRO A O 1
ATOM 759 N N . GLY A 1 97 ? 12.016 9.289 1.585 1 93.5 97 GLY A N 1
ATOM 760 C CA . GLY A 1 97 ? 12.5 9.422 2.949 1 93.5 97 GLY A CA 1
ATOM 761 C C . GLY A 1 97 ? 13.938 8.953 3.125 1 93.5 97 GLY A C 1
ATOM 762 O O . GLY A 1 97 ? 14.586 8.555 2.156 1 93.5 97 GLY A O 1
ATOM 763 N N . PRO A 1 98 ? 14.406 8.992 4.289 1 90.5 98 PRO A N 1
ATOM 764 C CA . PRO A 1 98 ? 15.805 8.625 4.516 1 90.5 98 PRO A CA 1
ATOM 765 C C . PRO A 1 98 ? 16.109 7.18 4.133 1 90.5 98 PRO A C 1
ATOM 767 O O . PRO A 1 98 ? 17.234 6.867 3.719 1 90.5 98 PRO A O 1
ATOM 770 N N . HIS A 1 99 ? 15.117 6.312 4.188 1 87.81 99 HIS A N 1
ATOM 771 C CA . HIS A 1 99 ? 15.344 4.906 3.861 1 87.81 99 HIS A CA 1
ATOM 772 C C . HIS A 1 99 ? 14.617 4.516 2.578 1 87.81 99 HIS A C 1
ATOM 774 O O . HIS A 1 99 ? 14.453 3.326 2.295 1 87.81 99 HIS A O 1
ATOM 780 N N . SER A 1 100 ? 14.125 5.406 1.901 1 90.38 100 SER A N 1
ATOM 781 C CA . SER A 1 100 ? 13.422 5.25 0.631 1 90.38 100 SER A CA 1
ATOM 782 C C . SER A 1 100 ? 13.75 6.391 -0.328 1 90.38 100 SER A C 1
ATOM 784 O O . SER A 1 100 ? 12.953 7.309 -0.508 1 90.38 100 SER A O 1
ATOM 786 N N . VAL A 1 101 ? 14.789 6.277 -0.978 1 85.38 101 VAL A N 1
ATOM 787 C CA . VAL A 1 101 ? 15.344 7.402 -1.719 1 85.38 101 VAL A CA 1
ATOM 788 C C . VAL A 1 101 ? 14.445 7.734 -2.906 1 85.38 101 VAL A C 1
ATOM 790 O O . VAL A 1 101 ? 14.203 8.906 -3.201 1 85.38 101 VAL A O 1
ATOM 793 N N . THR A 1 102 ? 13.898 6.742 -3.572 1 90.12 102 THR A N 1
ATOM 794 C CA . THR A 1 102 ? 13.094 6.996 -4.762 1 90.12 102 THR A CA 1
ATOM 795 C C . THR A 1 102 ? 11.641 7.254 -4.387 1 90.12 102 THR A C 1
ATOM 797 O O . THR A 1 102 ? 10.891 7.848 -5.164 1 90.12 102 THR A O 1
ATOM 800 N N . GLY A 1 103 ? 11.266 6.727 -3.258 1 94.5 103 GLY A N 1
ATOM 801 C CA . GLY A 1 103 ? 9.875 6.785 -2.857 1 94.5 103 GLY A CA 1
ATOM 802 C C . GLY A 1 103 ? 9 5.762 -3.57 1 94.5 103 GLY A C 1
ATOM 803 O O . GLY A 1 103 ? 7.789 5.723 -3.363 1 94.5 103 GLY A O 1
ATOM 804 N N . ARG A 1 104 ? 9.625 4.949 -4.438 1 96.44 104 ARG A N 1
ATOM 805 C CA . ARG A 1 104 ? 8.852 3.9 -5.102 1 96.44 104 ARG A CA 1
ATOM 806 C C . ARG A 1 104 ? 8.695 2.684 -4.195 1 96.44 104 ARG A C 1
ATOM 808 O O . ARG A 1 104 ? 9.672 2.191 -3.631 1 96.44 104 ARG A O 1
ATOM 815 N N . VAL A 1 105 ? 7.453 2.262 -4.062 1 97.38 105 VAL A N 1
ATOM 816 C CA . VAL A 1 105 ? 7.125 1.141 -3.188 1 97.38 105 VAL A CA 1
ATOM 817 C C . VAL A 1 105 ? 6.422 0.048 -3.99 1 97.38 105 VAL A C 1
ATOM 819 O O . VAL A 1 105 ? 5.488 0.327 -4.746 1 97.38 105 VAL A O 1
ATOM 822 N N . GLY A 1 106 ? 6.93 -1.151 -3.867 1 98.19 106 GLY A N 1
ATOM 823 C CA . GLY A 1 106 ? 6.273 -2.316 -4.441 1 98.19 106 GLY A CA 1
ATOM 824 C C . GLY A 1 106 ? 5.293 -2.979 -3.49 1 98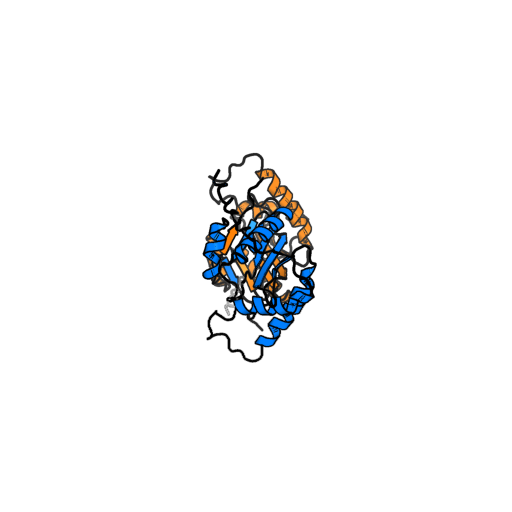.19 106 GLY A C 1
ATOM 825 O O . GLY A 1 106 ? 5.449 -2.893 -2.27 1 98.19 106 GLY A O 1
ATOM 826 N N . HIS A 1 107 ? 4.332 -3.627 -4.066 1 98.69 107 HIS A N 1
ATOM 827 C CA . HIS A 1 107 ? 3.41 -4.469 -3.312 1 98.69 107 HIS A CA 1
ATOM 828 C C . HIS A 1 107 ? 3.227 -5.824 -3.986 1 98.69 107 HIS A C 1
ATOM 830 O O . HIS A 1 107 ? 3.062 -5.898 -5.207 1 98.69 107 HIS A O 1
ATOM 836 N N . VAL A 1 108 ? 3.324 -6.84 -3.197 1 98.75 108 VAL A N 1
ATOM 837 C CA . VAL A 1 108 ? 2.963 -8.18 -3.646 1 98.75 108 VAL A CA 1
ATOM 838 C C . VAL A 1 108 ? 1.513 -8.477 -3.273 1 98.75 108 VAL A C 1
ATOM 840 O O . VAL A 1 108 ? 1.113 -8.297 -2.119 1 98.75 108 VAL A O 1
ATOM 843 N N . ILE A 1 109 ? 0.759 -8.984 -4.258 1 98.06 109 ILE A N 1
ATOM 844 C CA . ILE A 1 109 ? -0.677 -9.172 -4.086 1 98.06 109 ILE A CA 1
ATOM 845 C C . ILE A 1 109 ? -1.085 -10.547 -4.609 1 98.06 109 ILE A C 1
ATOM 847 O O . ILE A 1 109 ? -0.785 -10.898 -5.754 1 98.06 109 ILE A O 1
ATOM 851 N N . GLY A 1 110 ? -1.727 -11.312 -3.754 1 96.69 110 GLY A N 1
ATOM 852 C CA . GLY A 1 110 ? -2.508 -12.469 -4.18 1 96.69 110 GLY A CA 1
ATOM 853 C C . GLY A 1 110 ? -1.652 -13.617 -4.672 1 96.69 110 GLY A C 1
ATOM 854 O O . GLY A 1 110 ? -1.968 -14.242 -5.684 1 96.69 110 GLY A O 1
ATOM 855 N N . VAL A 1 111 ? -0.551 -13.906 -4.059 1 98.5 111 VAL A N 1
ATOM 856 C CA . VAL A 1 111 ? 0.196 -15.117 -4.383 1 98.5 111 VAL A CA 1
ATOM 857 C C . VAL A 1 111 ? -0.611 -16.344 -3.982 1 98.5 111 VAL A C 1
ATOM 859 O O . VAL A 1 111 ? -1.024 -16.484 -2.826 1 98.5 111 VAL A O 1
ATOM 862 N N . VAL A 1 112 ? -0.844 -17.203 -4.98 1 98.19 112 VAL A N 1
ATOM 863 C CA . VAL A 1 112 ? -1.685 -18.359 -4.691 1 98.19 112 VAL A CA 1
ATOM 864 C C . VAL A 1 112 ? -1.308 -19.516 -5.613 1 98.19 112 VAL A C 1
ATOM 866 O O . VAL A 1 112 ? -1.031 -19.312 -6.797 1 98.19 112 VAL A O 1
ATOM 869 N N . THR A 1 113 ? -1.211 -20.609 -5.066 1 98.06 113 THR A N 1
ATOM 870 C CA . THR A 1 113 ? -0.999 -21.859 -5.777 1 98.06 113 TH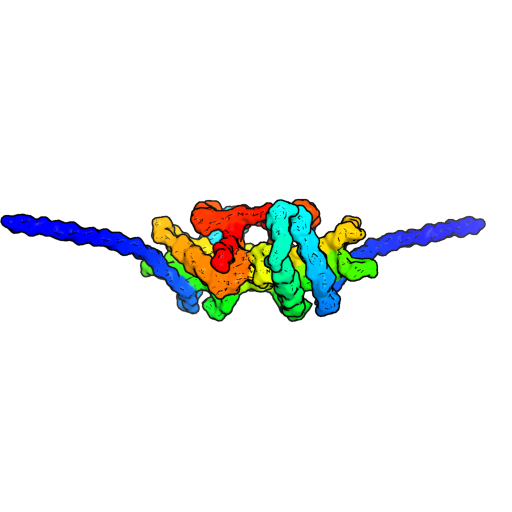R A CA 1
ATOM 871 C C . THR A 1 113 ? -2.211 -22.781 -5.633 1 98.06 113 THR A C 1
ATOM 873 O O . THR A 1 113 ? -2.717 -22.984 -4.527 1 98.06 113 THR A O 1
ATOM 876 N N . ASP A 1 114 ? -2.66 -23.281 -6.777 1 97.44 114 ASP A N 1
ATOM 877 C CA . ASP A 1 114 ? -3.686 -24.312 -6.75 1 97.44 114 ASP A CA 1
ATOM 878 C C . ASP A 1 114 ? -3.283 -25.453 -5.82 1 97.44 114 ASP A C 1
ATOM 880 O O . ASP A 1 114 ? -2.148 -25.938 -5.871 1 97.44 114 ASP A O 1
ATOM 884 N N . PRO A 1 115 ? -4.227 -25.891 -4.996 1 96.5 115 PRO A N 1
ATOM 885 C CA . PRO A 1 115 ? -3.889 -26.953 -4.039 1 96.5 115 PRO A CA 1
ATOM 886 C C . PRO A 1 115 ? -3.287 -28.188 -4.711 1 96.5 115 PRO A C 1
ATOM 888 O O . PRO A 1 115 ? -2.404 -28.828 -4.141 1 96.5 115 PRO A O 1
ATOM 891 N N . ALA A 1 116 ? -3.674 -28.469 -5.898 1 96.38 116 ALA A N 1
ATOM 892 C CA . ALA A 1 116 ? -3.205 -29.656 -6.613 1 96.38 116 ALA A CA 1
ATOM 893 C C . ALA A 1 116 ? -1.731 -29.531 -6.988 1 96.38 116 ALA A C 1
ATOM 895 O O . ALA A 1 116 ? -1.086 -30.516 -7.352 1 96.38 116 ALA A O 1
ATOM 896 N N . TYR A 1 117 ? -1.205 -28.359 -6.848 1 96.5 117 TYR A N 1
ATOM 897 C CA . TYR A 1 117 ? 0.151 -28.125 -7.324 1 96.5 117 TYR A CA 1
ATOM 898 C C . TYR A 1 117 ? 1.035 -27.578 -6.207 1 96.5 117 TYR A C 1
ATOM 900 O O . TYR A 1 117 ? 2.09 -27 -6.469 1 96.5 117 TYR A O 1
ATOM 908 N N . ARG A 1 118 ? 0.609 -27.703 -4.98 1 96 118 ARG A N 1
ATOM 909 C CA . ARG A 1 118 ? 1.337 -27.109 -3.869 1 96 118 ARG A CA 1
ATOM 910 C C . ARG A 1 118 ? 2.584 -27.906 -3.527 1 96 118 ARG A C 1
ATOM 912 O O . ARG A 1 118 ? 2.717 -29.062 -3.945 1 96 118 ARG A O 1
ATOM 919 N N . ARG A 1 119 ? 3.484 -27.234 -2.898 1 95 119 ARG A N 1
ATOM 920 C CA . ARG A 1 119 ? 4.719 -27.812 -2.377 1 95 119 ARG A CA 1
ATOM 921 C C . ARG A 1 119 ? 5.637 -28.25 -3.51 1 95 119 ARG A C 1
ATOM 923 O O . ARG A 1 119 ? 6.27 -29.312 -3.426 1 95 119 ARG A O 1
ATOM 930 N N . ARG A 1 120 ? 5.617 -27.453 -4.582 1 95.62 120 ARG A N 1
ATOM 931 C CA . ARG A 1 120 ? 6.473 -27.719 -5.734 1 95.62 120 ARG A CA 1
ATOM 932 C C . ARG A 1 120 ? 7.379 -26.531 -6.031 1 95.62 120 ARG A C 1
ATOM 934 O O . ARG A 1 120 ? 8.055 -26.5 -7.059 1 95.62 120 ARG A O 1
ATOM 941 N N . GLY A 1 121 ? 7.262 -25.5 -5.215 1 96.81 121 GLY A N 1
ATOM 942 C CA . GLY A 1 121 ? 8.156 -24.375 -5.348 1 96.81 121 GLY A CA 1
ATOM 943 C C . GLY A 1 121 ? 7.605 -23.281 -6.242 1 96.81 121 GLY A C 1
ATOM 944 O O . GLY A 1 121 ? 8.305 -22.312 -6.559 1 96.81 121 GLY A O 1
ATOM 945 N N . HIS A 1 122 ? 6.344 -23.312 -6.641 1 98.12 122 HIS A N 1
ATOM 946 C CA . HIS A 1 122 ? 5.773 -22.359 -7.59 1 98.12 122 HIS A CA 1
ATOM 947 C C . HIS A 1 122 ? 5.727 -20.953 -7.004 1 98.12 122 HIS A C 1
ATOM 949 O O . HIS A 1 122 ? 6.129 -20 -7.656 1 98.12 122 HIS A O 1
ATOM 955 N N . SER A 1 123 ? 5.289 -20.844 -5.781 1 98.38 123 SER A N 1
ATOM 956 C CA . SER A 1 123 ? 5.195 -19.531 -5.152 1 98.38 123 SER A CA 1
ATOM 957 C C . SER A 1 123 ? 6.574 -18.906 -4.957 1 98.38 123 SER A C 1
ATOM 959 O O . SER A 1 123 ? 6.754 -17.703 -5.168 1 98.38 123 SER A O 1
ATOM 961 N N . ARG A 1 124 ? 7.512 -19.734 -4.551 1 98.25 124 ARG A N 1
ATOM 962 C CA . ARG A 1 124 ? 8.875 -19.234 -4.398 1 98.25 124 ARG A CA 1
ATOM 963 C C . ARG A 1 124 ? 9.422 -18.703 -5.727 1 98.25 124 ARG A C 1
ATOM 965 O O . ARG A 1 124 ? 10.047 -17.641 -5.773 1 98.25 124 ARG A O 1
ATOM 972 N N . ALA A 1 125 ? 9.219 -19.438 -6.797 1 98.44 125 ALA A N 1
ATOM 973 C CA . ALA A 1 125 ? 9.672 -19.031 -8.117 1 98.44 125 ALA A CA 1
ATOM 974 C C . ALA A 1 125 ? 9.023 -17.719 -8.539 1 98.44 125 ALA A C 1
ATOM 976 O O . ALA A 1 125 ? 9.688 -16.828 -9.07 1 98.44 125 ALA A O 1
ATOM 977 N N . ILE A 1 126 ? 7.754 -17.578 -8.281 1 98.69 126 ILE A N 1
ATOM 978 C CA . ILE A 1 126 ? 7.012 -16.375 -8.594 1 98.69 126 ILE A CA 1
ATOM 979 C C . ILE A 1 126 ? 7.57 -15.195 -7.793 1 98.69 126 ILE A C 1
ATOM 981 O O . ILE A 1 126 ? 7.848 -14.133 -8.344 1 98.69 126 ILE A O 1
ATOM 985 N N . MET A 1 127 ? 7.789 -15.414 -6.523 1 98.69 127 MET A N 1
ATOM 986 C CA . MET A 1 127 ? 8.266 -14.352 -5.648 1 98.69 127 MET A CA 1
ATOM 987 C C . MET A 1 127 ? 9.672 -13.906 -6.051 1 98.69 127 MET A C 1
ATOM 989 O O . MET A 1 127 ? 9.961 -12.711 -6.066 1 98.69 127 MET A O 1
ATOM 993 N N . ARG A 1 128 ? 10.516 -14.781 -6.379 1 98.19 128 ARG A N 1
ATOM 994 C CA . ARG A 1 128 ? 11.859 -14.406 -6.809 1 98.19 128 ARG A CA 1
ATOM 995 C C . ARG A 1 128 ? 11.812 -13.562 -8.078 1 98.19 128 ARG A C 1
ATOM 997 O O . ARG A 1 128 ? 12.531 -12.57 -8.195 1 98.19 128 ARG A O 1
ATOM 1004 N N . THR A 1 129 ? 10.977 -13.969 -9 1 98.38 129 THR A N 1
ATOM 1005 C CA . THR A 1 129 ? 10.812 -13.219 -10.234 1 98.38 129 THR A CA 1
ATOM 1006 C C . THR A 1 129 ? 10.25 -11.828 -9.953 1 98.38 129 THR A C 1
ATOM 1008 O O . THR A 1 129 ? 10.703 -10.836 -10.531 1 98.38 129 THR A O 1
ATOM 1011 N N . LEU A 1 130 ? 9.281 -11.734 -9.055 1 98.69 130 LEU A N 1
ATOM 1012 C CA . LEU A 1 130 ? 8.719 -10.438 -8.68 1 98.69 130 LEU A CA 1
ATOM 1013 C C . LEU A 1 130 ? 9.773 -9.562 -8.016 1 98.69 130 LEU A C 1
ATOM 1015 O O . LEU A 1 130 ? 9.867 -8.359 -8.289 1 98.69 130 LEU A O 1
ATOM 1019 N N . LEU A 1 131 ? 10.539 -10.148 -7.09 1 98.31 131 LEU A N 1
ATOM 1020 C CA . LEU A 1 131 ? 11.547 -9.367 -6.383 1 98.31 131 LEU A CA 1
ATOM 1021 C C . LEU A 1 131 ? 12.586 -8.812 -7.352 1 98.31 131 LEU A C 1
ATOM 1023 O O . LEU A 1 131 ? 13.023 -7.668 -7.207 1 98.31 131 LEU A O 1
ATOM 1027 N N . ASP A 1 132 ? 12.953 -9.578 -8.359 1 97.12 132 ASP A N 1
ATOM 1028 C CA . ASP A 1 132 ? 13.828 -9.078 -9.422 1 97.12 132 ASP A CA 1
ATOM 1029 C C . ASP A 1 132 ? 13.18 -7.922 -10.172 1 97.12 132 ASP A C 1
ATOM 1031 O O . ASP A 1 132 ? 13.828 -6.914 -10.461 1 97.12 132 ASP A O 1
ATOM 1035 N N . TRP A 1 133 ? 11.969 -8.055 -10.5 1 97.94 133 TRP A N 1
ATOM 1036 C CA . TRP A 1 133 ? 11.227 -7.027 -11.219 1 97.94 133 TRP A CA 1
ATOM 1037 C C . TRP A 1 133 ? 11.148 -5.742 -10.406 1 97.94 133 TRP A C 1
ATOM 1039 O O . TRP A 1 133 ? 11.328 -4.645 -10.945 1 97.94 133 TRP A O 1
ATOM 1049 N N . PHE A 1 134 ? 10.836 -5.828 -9.109 1 97.81 134 PHE A N 1
ATOM 1050 C CA . PHE A 1 134 ? 10.781 -4.656 -8.242 1 97.81 134 PHE A CA 1
ATOM 1051 C C . PHE A 1 134 ? 12.117 -3.912 -8.266 1 97.81 134 PHE A C 1
ATOM 1053 O O . PHE A 1 134 ? 12.141 -2.68 -8.312 1 97.81 134 PHE A O 1
ATOM 1060 N N . ASP A 1 135 ? 13.164 -4.68 -8.195 1 95.25 135 ASP A N 1
ATOM 1061 C CA . ASP A 1 135 ? 14.492 -4.082 -8.25 1 95.25 135 ASP A CA 1
ATOM 1062 C C . ASP A 1 135 ? 14.711 -3.318 -9.547 1 95.25 135 ASP A C 1
ATOM 1064 O O . ASP A 1 135 ? 15.164 -2.172 -9.539 1 95.25 135 ASP A O 1
ATOM 1068 N N . THR A 1 136 ? 14.336 -3.861 -10.664 1 95.25 136 THR A N 1
ATOM 1069 C CA . THR A 1 136 ? 14.5 -3.225 -11.961 1 95.25 136 THR A CA 1
ATOM 1070 C C . THR A 1 136 ? 13.633 -1.972 -12.062 1 95.25 136 THR A C 1
ATOM 1072 O O . THR A 1 136 ? 13.93 -1.062 -12.836 1 95.25 136 THR A O 1
ATOM 1075 N N . ARG A 1 137 ? 12.562 -1.914 -11.266 1 96.25 137 ARG A N 1
ATOM 1076 C CA . ARG A 1 137 ? 11.648 -0.773 -11.297 1 96.25 137 ARG A CA 1
ATOM 1077 C C . ARG A 1 137 ? 12.062 0.289 -10.289 1 96.25 137 ARG A C 1
ATOM 1079 O O . ARG A 1 137 ? 11.375 1.299 -10.117 1 96.25 137 ARG A O 1
ATOM 1086 N N . GLY A 1 138 ? 13.125 0 -9.555 1 94.75 138 GLY A N 1
ATOM 1087 C CA . GLY A 1 138 ? 13.672 0.985 -8.641 1 94.75 138 GLY A CA 1
ATOM 1088 C C . GLY A 1 138 ? 12.898 1.078 -7.336 1 94.75 138 GLY A C 1
ATOM 1089 O O . GLY A 1 138 ? 12.891 2.125 -6.688 1 94.75 138 GLY A O 1
ATOM 1090 N N . ALA A 1 139 ? 12.172 0.029 -6.965 1 96.38 139 ALA A N 1
ATOM 1091 C CA . ALA A 1 139 ? 11.469 0.028 -5.684 1 96.38 139 ALA A CA 1
ATOM 1092 C C . ALA A 1 139 ? 12.461 0.112 -4.52 1 96.38 139 ALA A C 1
ATOM 1094 O O . ALA A 1 139 ? 13.438 -0.634 -4.477 1 96.38 139 ALA A O 1
ATOM 1095 N N . SER A 1 140 ? 12.219 1.029 -3.59 1 94.38 140 SER A N 1
ATOM 1096 C CA . SER A 1 140 ? 13.039 1.155 -2.389 1 94.38 140 SER A CA 1
ATOM 1097 C C . SER A 1 140 ? 12.602 0.165 -1.314 1 94.38 140 SER A C 1
ATOM 1099 O O . SER A 1 140 ? 13.352 -0.113 -0.377 1 94.38 140 SER A O 1
ATOM 1101 N N . ARG A 1 141 ? 11.398 -0.293 -1.464 1 96.44 141 ARG A N 1
ATOM 1102 C CA . ARG A 1 141 ? 10.758 -1.188 -0.505 1 96.44 141 ARG A CA 1
ATOM 1103 C C . ARG A 1 141 ? 9.641 -1.993 -1.166 1 96.44 141 ARG A C 1
ATOM 1105 O O . ARG A 1 141 ? 9.008 -1.523 -2.113 1 96.44 141 ARG A O 1
ATOM 1112 N N . VAL A 1 142 ? 9.477 -3.205 -0.709 1 98.31 142 VAL A N 1
ATOM 1113 C CA . VAL A 1 142 ? 8.367 -4.047 -1.149 1 98.31 142 VAL A CA 1
ATOM 1114 C C . VAL A 1 142 ? 7.551 -4.5 0.059 1 98.31 142 VAL A C 1
ATOM 1116 O O . VAL A 1 142 ? 8.094 -5.078 1.003 1 98.31 142 VAL A O 1
ATOM 1119 N N . ASP A 1 143 ? 6.277 -4.207 -0.02 1 98.38 143 ASP A N 1
ATOM 1120 C CA . ASP A 1 143 ? 5.371 -4.547 1.071 1 98.38 143 ASP A CA 1
ATOM 1121 C C . ASP A 1 143 ? 4.457 -5.707 0.687 1 98.38 143 ASP A C 1
ATOM 1123 O O . ASP A 1 143 ? 4.195 -5.93 -0.497 1 98.38 143 ASP A O 1
ATOM 1127 N N . LEU A 1 144 ? 3.979 -6.445 1.668 1 98.62 144 LEU A N 1
ATOM 1128 C CA . LEU A 1 144 ? 2.898 -7.41 1.489 1 98.62 144 LEU A CA 1
ATOM 1129 C C . LEU A 1 144 ? 2.205 -7.703 2.816 1 98.62 144 LEU A C 1
ATOM 1131 O O . LEU A 1 144 ? 2.721 -7.352 3.881 1 98.62 144 LEU A O 1
ATOM 1135 N N . TYR A 1 145 ? 1.016 -8.227 2.729 1 97.88 145 TYR A N 1
ATOM 1136 C CA . TYR A 1 145 ? 0.322 -8.844 3.855 1 97.88 145 TYR A CA 1
ATOM 1137 C C . TYR A 1 145 ? 0.352 -10.359 3.756 1 97.88 145 TYR A C 1
ATOM 1139 O O . TYR A 1 145 ? -0.078 -10.93 2.75 1 97.88 145 TYR A O 1
ATOM 1147 N N . ALA A 1 146 ? 0.798 -10.984 4.773 1 98 146 ALA A N 1
ATOM 1148 C CA . ALA A 1 146 ? 1.078 -12.414 4.684 1 98 146 ALA A CA 1
ATOM 1149 C C . ALA A 1 146 ? -0.06 -13.242 5.281 1 98 146 ALA A C 1
ATOM 1151 O O . ALA A 1 146 ? -0.436 -13.039 6.438 1 98 146 ALA A O 1
ATOM 1152 N N . SER A 1 147 ? -0.597 -14.18 4.457 1 95.62 147 SER A N 1
ATOM 1153 C CA . SER A 1 147 ? -1.41 -15.227 5.062 1 95.62 147 SER A CA 1
ATOM 1154 C C . SER A 1 147 ? -0.562 -16.141 5.93 1 95.62 147 SER A C 1
ATOM 1156 O O . SER A 1 147 ? 0.662 -16.188 5.793 1 95.62 147 SER A O 1
ATOM 1158 N N . ALA A 1 148 ? -1.251 -16.891 6.789 1 95.06 148 ALA A N 1
ATOM 1159 C CA . ALA A 1 148 ? -0.537 -17.844 7.625 1 95.06 148 ALA A CA 1
ATOM 1160 C C . ALA A 1 148 ? 0.233 -18.859 6.773 1 95.06 148 ALA A C 1
ATOM 1162 O O . ALA A 1 148 ? 1.361 -19.219 7.105 1 95.06 148 ALA A O 1
ATOM 1163 N N . GLN A 1 149 ? -0.33 -19.25 5.645 1 94.06 149 GLN A N 1
ATOM 1164 C CA . GLN A 1 149 ? 0.28 -20.25 4.789 1 94.06 149 GLN A CA 1
ATOM 1165 C C . GLN A 1 149 ? 1.465 -19.688 4.02 1 94.06 149 GLN A C 1
ATOM 1167 O O . GLN A 1 149 ? 2.432 -20.391 3.738 1 94.06 149 GLN A O 1
ATOM 1172 N N . GLY A 1 150 ? 1.372 -18.422 3.693 1 96.94 150 GLY A N 1
ATOM 1173 C CA . GLY A 1 150 ? 2.406 -17.828 2.867 1 96.94 150 GLY A CA 1
ATOM 1174 C C . GLY A 1 150 ? 3.561 -17.25 3.674 1 96.94 150 GLY A C 1
ATOM 1175 O O . GLY A 1 150 ? 4.664 -17.078 3.152 1 96.94 150 GLY A O 1
ATOM 1176 N N . GLU A 1 151 ? 3.377 -17 4.93 1 98.12 151 GLU A N 1
ATOM 1177 C CA . GLU A 1 151 ? 4.316 -16.25 5.754 1 98.12 151 GLU A CA 1
ATOM 1178 C C . GLU A 1 151 ? 5.68 -16.922 5.805 1 98.12 151 GLU A C 1
ATOM 1180 O O . GLU A 1 151 ? 6.715 -16.281 5.645 1 98.12 151 GLU A O 1
ATOM 1185 N N . PRO A 1 152 ? 5.789 -18.219 6.023 1 98.19 152 PRO A N 1
ATOM 1186 C CA . PRO A 1 152 ? 7.109 -18.859 6.07 1 98.19 152 PRO A CA 1
ATOM 1187 C C . PRO A 1 152 ? 7.926 -18.609 4.801 1 98.19 152 PRO A C 1
ATOM 1189 O O . PRO A 1 152 ? 9.133 -18.391 4.875 1 98.19 152 PRO A O 1
ATOM 1192 N N . LEU A 1 153 ? 7.328 -18.688 3.664 1 98.12 153 LEU A N 1
ATOM 1193 C CA . LEU A 1 153 ? 8.008 -18.406 2.402 1 98.12 153 LEU A CA 1
ATOM 1194 C C . LEU A 1 153 ? 8.586 -17 2.385 1 98.12 153 LEU A C 1
ATOM 1196 O O . LEU A 1 153 ? 9.75 -16.812 2.016 1 98.12 153 LEU A O 1
ATOM 1200 N N . TYR A 1 154 ? 7.777 -16.031 2.768 1 98.75 154 TYR A N 1
ATOM 1201 C CA . TYR A 1 154 ? 8.195 -14.633 2.719 1 98.75 154 TYR A CA 1
ATOM 1202 C C . TYR A 1 154 ? 9.352 -14.375 3.672 1 98.75 154 TYR A C 1
ATOM 1204 O O . TYR A 1 154 ? 10.305 -13.656 3.328 1 98.75 154 TYR A O 1
ATOM 1212 N N . ARG A 1 155 ? 9.25 -14.945 4.852 1 98.69 155 ARG A N 1
ATOM 1213 C CA . ARG A 1 155 ? 10.344 -14.805 5.809 1 98.69 155 ARG A CA 1
ATOM 1214 C C . ARG A 1 155 ? 11.625 -15.438 5.27 1 98.69 155 ARG A C 1
ATOM 1216 O O . ARG A 1 155 ? 12.703 -14.859 5.398 1 98.69 155 ARG A O 1
ATOM 1223 N N . ASP A 1 156 ? 11.5 -16.562 4.684 1 98.44 156 ASP A N 1
ATOM 1224 C CA . ASP A 1 156 ? 12.648 -17.234 4.074 1 98.44 156 ASP A CA 1
ATOM 1225 C C . ASP A 1 156 ? 13.281 -16.359 2.992 1 98.44 156 ASP A C 1
ATOM 1227 O O . ASP A 1 156 ? 14.492 -16.406 2.773 1 98.44 156 ASP A O 1
ATOM 1231 N N . LEU A 1 157 ? 12.508 -15.586 2.34 1 98.06 157 LEU A N 1
ATOM 1232 C CA . LEU A 1 157 ? 12.969 -14.734 1.251 1 98.06 157 LEU A CA 1
ATOM 1233 C C . LEU A 1 157 ? 13.516 -13.414 1.79 1 98.06 157 LEU A C 1
ATOM 1235 O O . LEU A 1 157 ? 13.953 -12.562 1.02 1 98.06 157 LEU A O 1
ATOM 1239 N N . GLY A 1 158 ? 13.375 -13.172 3.115 1 98 158 GLY A N 1
ATOM 1240 C CA . GLY A 1 158 ? 14.031 -12.031 3.719 1 98 158 GLY A CA 1
ATOM 1241 C C . GLY A 1 158 ? 13.062 -10.938 4.145 1 98 158 GLY A C 1
ATOM 1242 O O . GLY A 1 158 ? 13.484 -9.883 4.613 1 98 158 GLY A O 1
ATOM 1243 N N . PHE A 1 159 ? 11.797 -11.18 4.008 1 98.5 159 PHE A N 1
ATOM 1244 C CA . PHE A 1 159 ? 10.828 -10.219 4.527 1 98.5 159 PHE A CA 1
ATOM 1245 C C . PHE A 1 159 ? 10.844 -10.203 6.051 1 98.5 159 PHE A C 1
ATOM 1247 O O . PHE A 1 159 ? 11 -11.25 6.688 1 98.5 159 PHE A O 1
ATOM 1254 N N . VAL A 1 160 ? 10.586 -8.945 6.605 1 98.25 160 VAL A N 1
ATOM 1255 C CA . VAL A 1 160 ? 10.547 -8.773 8.055 1 98.25 160 VAL A CA 1
ATOM 1256 C C . VAL A 1 160 ? 9.297 -7.992 8.445 1 98.25 160 VAL A C 1
ATOM 1258 O O . VAL A 1 160 ? 8.617 -7.418 7.586 1 98.25 160 VAL A O 1
ATOM 1261 N N . ASP A 1 161 ? 9.008 -7.977 9.688 1 97.88 161 ASP A N 1
ATOM 1262 C CA . ASP A 1 161 ? 7.844 -7.242 10.172 1 97.88 161 ASP A CA 1
ATOM 1263 C C . ASP A 1 161 ? 7.969 -5.75 9.867 1 97.88 161 ASP A C 1
ATOM 1265 O O . ASP A 1 161 ? 9.039 -5.164 10.047 1 97.88 161 ASP A O 1
ATOM 1269 N N . HIS A 1 162 ? 6.895 -5.188 9.391 1 96.19 162 HIS A N 1
ATOM 1270 C CA . HIS A 1 162 ? 6.863 -3.73 9.391 1 96.19 162 HIS A CA 1
ATOM 1271 C C . HIS A 1 162 ? 6.949 -3.176 10.812 1 96.19 162 HIS A C 1
ATOM 1273 O O . HIS A 1 162 ? 6.305 -3.693 11.727 1 96.19 162 HIS A O 1
ATOM 1279 N N . PRO A 1 163 ? 7.703 -2.141 10.992 1 92.44 163 PRO A N 1
ATOM 1280 C CA . PRO A 1 163 ? 7.891 -1.653 12.359 1 92.44 163 PRO A CA 1
ATOM 1281 C C . PRO A 1 163 ? 6.621 -1.035 12.945 1 92.44 163 PRO A C 1
ATOM 1283 O O . PRO A 1 163 ? 6.426 -1.053 14.156 1 92.44 163 PRO A O 1
ATOM 1286 N N . ASP A 1 164 ? 5.824 -0.451 12.133 1 95.69 164 ASP A N 1
ATOM 1287 C CA . ASP A 1 164 ? 4.574 0.158 12.57 1 95.69 164 ASP A CA 1
ATOM 1288 C C . ASP A 1 164 ? 3.383 -0.744 12.242 1 95.69 164 ASP A C 1
ATOM 1290 O O . ASP A 1 164 ? 3.363 -1.407 11.203 1 95.69 164 ASP A O 1
ATOM 1294 N N . PRO A 1 165 ? 2.418 -0.75 13.172 1 97.12 165 PRO A N 1
ATOM 1295 C CA . PRO A 1 165 ? 1.243 -1.575 12.875 1 97.12 165 PRO A CA 1
ATOM 1296 C C . PRO A 1 165 ? 0.472 -1.094 11.648 1 97.12 165 PRO A C 1
ATOM 1298 O O . PRO A 1 165 ? 0.362 0.114 11.422 1 97.12 165 PRO A O 1
ATOM 1301 N N . ALA A 1 166 ? -0.03 -2.072 10.891 1 98.31 166 ALA A N 1
ATOM 1302 C CA . ALA A 1 166 ? -0.884 -1.799 9.734 1 98.31 166 ALA A CA 1
ATOM 1303 C C . ALA A 1 166 ? -2.348 -1.68 10.148 1 98.31 166 ALA A C 1
ATOM 1305 O O . ALA A 1 166 ? -2.91 -2.607 10.734 1 98.31 166 ALA A O 1
ATOM 1306 N N . LEU A 1 167 ? -2.99 -0.593 9.844 1 98.56 167 LEU A N 1
ATOM 1307 C CA . LEU A 1 167 ? -4.414 -0.371 10.078 1 98.56 167 LEU A CA 1
ATOM 1308 C C . LEU A 1 167 ? -5.148 -0.136 8.758 1 98.56 167 LEU A C 1
ATOM 1310 O O . LEU A 1 167 ? -4.539 0.267 7.77 1 98.56 167 LEU A O 1
ATOM 1314 N N . TYR A 1 168 ? -6.398 -0.43 8.82 1 98 168 TYR A N 1
ATOM 1315 C CA . TYR A 1 168 ? -7.191 -0.122 7.637 1 98 168 TYR A CA 1
ATOM 1316 C C . TYR A 1 168 ? -8.586 0.354 8.031 1 98 168 TYR A C 1
ATOM 1318 O O . TYR A 1 168 ? -9.016 0.169 9.172 1 98 168 TYR A O 1
ATOM 1326 N N . TRP A 1 169 ? -9.211 1.045 7.121 1 96.62 169 TRP A N 1
ATOM 1327 C CA . TRP A 1 169 ? -10.547 1.613 7.211 1 96.62 169 TRP A CA 1
ATOM 1328 C C . TRP A 1 169 ? -11.336 1.353 5.93 1 96.62 169 TRP A C 1
ATOM 1330 O O . TRP A 1 169 ? -10.773 1.363 4.832 1 96.62 169 TRP A O 1
ATOM 1340 N N . ARG A 1 170 ? -12.609 1.034 6.027 1 94.25 170 ARG A N 1
ATOM 1341 C CA . ARG A 1 170 ? -13.492 0.888 4.871 1 94.25 170 ARG A CA 1
ATOM 1342 C C . ARG A 1 170 ? -14.609 1.923 4.902 1 94.25 170 ARG A C 1
ATOM 1344 O O . ARG A 1 170 ? -15.242 2.135 5.941 1 94.25 170 ARG A O 1
ATOM 1351 N N . PRO A 1 171 ? -14.758 2.59 3.744 1 87.81 171 PRO A N 1
ATOM 1352 C CA . PRO A 1 171 ? -15.914 3.486 3.689 1 87.81 171 PRO A CA 1
ATOM 1353 C C . PRO A 1 171 ? -17.234 2.766 3.973 1 87.81 171 PRO A C 1
ATOM 1355 O O . PRO A 1 171 ? -17.359 1.57 3.691 1 87.81 171 PRO A O 1
ATOM 1358 N N . ALA A 1 172 ? -18.094 3.439 4.793 1 71.56 172 ALA A N 1
ATOM 1359 C CA . ALA A 1 172 ? -19.406 2.869 5.086 1 71.56 172 ALA A CA 1
ATOM 1360 C C . ALA A 1 172 ? -20.203 2.637 3.803 1 71.56 172 ALA A C 1
ATOM 1362 O O . ALA A 1 172 ? -20.094 3.406 2.846 1 71.56 172 ALA A O 1
ATOM 1363 N N . HIS A 1 173 ? -20.094 1.548 3.082 1 55.62 173 HIS A N 1
ATOM 1364 C CA . HIS A 1 173 ? -20.938 1.342 1.908 1 55.62 173 HIS A CA 1
ATOM 1365 C C . HIS A 1 173 ? -22.266 2.07 2.051 1 55.62 173 HIS A C 1
ATOM 1367 O O . HIS A 1 173 ? -22.984 1.884 3.041 1 55.62 173 HIS A O 1
ATOM 1373 N N . ARG A 1 174 ? -22.281 3.41 1.761 1 39.94 174 ARG A N 1
ATOM 1374 C CA . ARG A 1 174 ? -23.625 3.879 1.457 1 39.94 174 ARG A CA 1
ATOM 1375 C C . ARG A 1 174 ? -24.188 3.168 0.231 1 39.94 174 ARG A C 1
ATOM 1377 O O . ARG A 1 174 ? -23.438 2.73 -0.64 1 39.94 174 ARG A O 1
ATOM 1384 N N . MET B 1 1 ? -35.75 49.375 36.062 1 30.19 1 MET B N 1
ATOM 1385 C CA . MET B 1 1 ? -35.969 48.375 35.031 1 30.19 1 MET B CA 1
ATOM 1386 C C . MET B 1 1 ? -34.625 47.938 34.406 1 30.19 1 MET B C 1
ATOM 1388 O O . MET B 1 1 ? -34.031 48.656 33.594 1 30.19 1 MET B O 1
ATOM 1392 N N . ASN B 1 2 ? -33.656 47.281 35.156 1 34.22 2 ASN B N 1
ATOM 1393 C CA . ASN B 1 2 ? -32.281 46.812 34.938 1 34.22 2 ASN B CA 1
ATOM 1394 C C . ASN B 1 2 ? -32.219 45.844 33.781 1 34.22 2 ASN B C 1
ATOM 1396 O O . ASN B 1 2 ? -32.844 44.781 33.812 1 34.22 2 ASN B O 1
ATOM 1400 N N . GLN B 1 3 ? -32.062 46.344 32.5 1 36.47 3 GLN B N 1
ATOM 1401 C CA . GLN B 1 3 ? -31.938 45.5 31.312 1 36.47 3 GLN B CA 1
ATOM 1402 C C . GLN B 1 3 ? -30.812 44.5 31.453 1 36.47 3 GLN B C 1
ATOM 1404 O O . GLN B 1 3 ? -29.688 44.844 31.828 1 36.47 3 GLN B O 1
ATOM 1409 N N . PRO B 1 4 ? -31.109 43.156 31.75 1 40.56 4 PRO B N 1
ATOM 1410 C CA . PRO B 1 4 ? -30.062 42.125 31.891 1 40.56 4 PRO B CA 1
ATOM 1411 C C . PRO B 1 4 ? -29.094 42.125 30.719 1 40.56 4 PRO B C 1
ATOM 1413 O O . PRO B 1 4 ? -29.469 42.469 29.594 1 40.56 4 PRO B O 1
ATOM 1416 N N . ASN B 1 5 ? -27.828 42.531 30.891 1 39.06 5 ASN B N 1
ATOM 1417 C CA . ASN B 1 5 ? -26.703 42.438 29.969 1 39.06 5 ASN B CA 1
ATOM 1418 C C . ASN B 1 5 ? -26.672 41.094 29.25 1 39.06 5 ASN B C 1
ATOM 1420 O O . ASN B 1 5 ? -26.719 40.062 29.891 1 39.06 5 ASN B O 1
ATOM 1424 N N . GLY B 1 6 ? -27.297 41 28.078 1 35.09 6 GLY B N 1
ATOM 1425 C CA . GLY B 1 6 ? -27.234 39.844 27.188 1 35.09 6 GLY B CA 1
ATOM 1426 C C . GLY B 1 6 ? -25.859 39.219 27.109 1 35.09 6 GLY B C 1
ATOM 1427 O O . GLY B 1 6 ? -24.891 39.875 26.703 1 35.09 6 GLY B O 1
ATOM 1428 N N . GLN B 1 7 ? -25.375 38.375 28.047 1 34.22 7 GLN B N 1
ATOM 1429 C CA . GLN B 1 7 ? -24.188 37.531 27.953 1 34.22 7 GLN B CA 1
ATOM 1430 C C . GLN B 1 7 ? -24 37 26.531 1 34.22 7 GLN B C 1
ATOM 1432 O O . GLN B 1 7 ? -24.875 36.344 25.984 1 34.22 7 GLN B O 1
ATOM 1437 N N . GLN B 1 8 ? -23.438 37.781 25.578 1 34.12 8 GLN B N 1
ATOM 1438 C CA . GLN B 1 8 ? -22.953 37.281 24.297 1 34.12 8 GLN B CA 1
ATOM 1439 C C . GLN B 1 8 ? -22.344 35.906 24.422 1 34.12 8 GLN B C 1
ATOM 1441 O O . GLN B 1 8 ? -21.406 35.688 25.188 1 34.12 8 GLN B O 1
ATOM 1446 N N . LEU B 1 9 ? -23.094 34.844 24.438 1 35.91 9 LEU B N 1
ATOM 1447 C CA . LEU B 1 9 ? -22.547 33.5 24.25 1 35.91 9 LEU B CA 1
ATOM 1448 C C . LEU B 1 9 ? -21.453 33.5 23.188 1 35.91 9 LEU B C 1
ATOM 1450 O O . LEU B 1 9 ? -21.703 33.812 22.031 1 35.91 9 LEU B O 1
ATOM 1454 N N . THR B 1 10 ? -20.281 34 23.453 1 35.19 10 THR B N 1
ATOM 1455 C CA . THR B 1 10 ? -19.141 33.719 22.594 1 35.19 10 THR B CA 1
ATOM 1456 C C . THR B 1 10 ? -19.219 32.281 22.047 1 35.19 10 THR B C 1
ATOM 1458 O O . THR B 1 10 ? -19.094 31.328 22.812 1 35.19 10 THR B O 1
ATOM 1461 N N . VAL B 1 11 ? -20.078 32.062 21.203 1 36.09 11 VAL B N 1
ATOM 1462 C CA . VAL B 1 11 ? -20 30.797 20.453 1 36.09 11 VAL B CA 1
ATOM 1463 C C . VAL B 1 11 ? -18.547 30.5 20.125 1 36.09 11 VAL B C 1
ATOM 1465 O O . VAL B 1 11 ? -17.859 31.312 19.5 1 36.09 11 VAL B O 1
ATOM 1468 N N . PHE B 1 12 ? -17.812 29.953 20.953 1 36.5 12 PHE B N 1
ATOM 1469 C CA . PHE B 1 12 ? -16.594 29.297 20.516 1 36.5 12 PHE B CA 1
ATOM 1470 C C . PHE B 1 12 ? -16.75 28.688 19.125 1 36.5 12 PHE B C 1
ATOM 1472 O O . PHE B 1 12 ? -17.641 27.859 18.906 1 36.5 12 PHE B O 1
ATOM 1479 N N . ARG B 1 13 ? -16.797 29.531 18.125 1 38.84 13 ARG B N 1
ATOM 1480 C CA . ARG B 1 13 ? -16.656 28.953 16.781 1 38.84 13 ARG B CA 1
ATOM 1481 C C . ARG B 1 13 ? -15.688 27.781 16.797 1 38.84 13 ARG B C 1
ATOM 1483 O O . ARG B 1 13 ? -14.547 27.906 17.234 1 38.84 13 ARG B O 1
ATOM 1490 N N . ASN B 1 14 ? -15.914 26.562 17.203 1 43.59 14 ASN B N 1
ATOM 1491 C CA . ASN B 1 14 ? -15.102 25.375 16.969 1 43.59 14 ASN B CA 1
ATOM 1492 C C . ASN B 1 14 ? -14.234 25.531 15.727 1 43.59 14 ASN B C 1
ATOM 1494 O O . ASN B 1 14 ? -14.719 25.375 14.602 1 43.59 14 ASN B O 1
ATOM 1498 N N . ASP B 1 15 ? -13.453 26.531 15.531 1 48.38 15 ASP B N 1
ATOM 1499 C CA . ASP B 1 15 ? -12.57 26.891 14.43 1 48.38 15 ASP B CA 1
ATOM 1500 C C . ASP B 1 15 ? -11.898 25.641 13.844 1 48.38 15 ASP B C 1
ATOM 1502 O O . ASP B 1 15 ? -10.906 25.156 14.391 1 48.38 15 ASP B O 1
ATOM 1506 N N . VAL B 1 16 ? -12.641 24.719 13.344 1 58.72 16 VAL B N 1
ATOM 1507 C CA . VAL B 1 16 ? -12.055 23.594 12.617 1 58.72 16 VAL B CA 1
ATOM 1508 C C . VAL B 1 16 ? -10.914 24.078 11.734 1 58.72 16 VAL B C 1
ATOM 1510 O O . VAL B 1 16 ? -11.039 25.094 11.055 1 58.72 16 VAL B O 1
ATOM 1513 N N . ALA B 1 17 ? -9.68 23.656 12.07 1 72.31 17 ALA B N 1
ATOM 1514 C CA . ALA B 1 17 ? -8.5 23.969 11.258 1 72.31 17 ALA B CA 1
ATOM 1515 C C . ALA B 1 17 ? -8.836 23.938 9.773 1 72.31 17 ALA B C 1
ATOM 1517 O O . ALA B 1 17 ? -9.523 23.031 9.297 1 72.31 17 ALA B O 1
ATOM 1518 N N . ARG B 1 18 ? -8.648 25.016 9.109 1 90.38 18 ARG B N 1
ATOM 1519 C CA . ARG B 1 18 ? -8.875 25.094 7.672 1 90.38 18 ARG B CA 1
ATOM 1520 C C . ARG B 1 18 ? -7.867 24.234 6.91 1 90.38 18 ARG B C 1
ATOM 1522 O O . ARG B 1 18 ? -6.672 24.531 6.922 1 90.38 18 ARG B O 1
ATOM 1529 N N . VAL B 1 19 ? -8.328 23.125 6.391 1 98.38 19 VAL B N 1
ATOM 1530 C CA . VAL B 1 19 ? -7.535 22.219 5.566 1 98.38 19 VAL B CA 1
ATOM 1531 C C . VAL B 1 19 ? -7.629 22.641 4.102 1 98.38 19 VAL B C 1
ATOM 1533 O O . VAL B 1 19 ? -8.719 22.953 3.605 1 98.38 19 VAL B O 1
ATOM 1536 N N . ARG B 1 20 ? -6.516 22.75 3.486 1 98.38 20 ARG B N 1
ATOM 1537 C CA . ARG B 1 20 ? -6.531 23.031 2.055 1 98.38 20 ARG B CA 1
ATOM 1538 C C . ARG B 1 20 ? -5.566 22.125 1.302 1 98.38 20 ARG B C 1
ATOM 1540 O O . ARG B 1 20 ? -4.699 21.484 1.908 1 98.38 20 ARG B O 1
ATOM 1547 N N . ARG B 1 21 ? -5.746 22.109 -0.054 1 98.5 21 ARG B N 1
ATOM 1548 C CA . ARG B 1 21 ? -4.762 21.422 -0.894 1 98.5 21 ARG B CA 1
ATOM 1549 C C . ARG B 1 21 ? -3.449 22.203 -0.931 1 98.5 21 ARG B C 1
ATOM 1551 O O . ARG B 1 21 ? -3.447 23.438 -1.015 1 98.5 21 ARG B O 1
ATOM 1558 N N . ALA B 1 22 ? -2.406 21.531 -0.942 1 98.81 22 ALA B N 1
ATOM 1559 C CA . ALA B 1 22 ? -1.091 22.156 -1.056 1 98.81 22 ALA B CA 1
ATOM 1560 C C . ALA B 1 22 ? -0.878 22.734 -2.451 1 98.81 22 ALA B C 1
ATOM 1562 O O . ALA B 1 22 ? -1.441 22.234 -3.43 1 98.81 22 ALA B O 1
ATOM 1563 N N . ALA B 1 23 ? -0.078 23.75 -2.506 1 98.44 23 ALA B N 1
ATOM 1564 C CA . ALA B 1 23 ? 0.377 24.359 -3.75 1 98.44 23 ALA B CA 1
ATOM 1565 C C . ALA B 1 23 ? 1.899 24.328 -3.855 1 98.44 23 ALA B C 1
ATOM 1567 O O . ALA B 1 23 ? 2.586 23.953 -2.9 1 98.44 23 ALA B O 1
ATOM 1568 N N . ALA B 1 24 ? 2.387 24.703 -5.016 1 98.44 24 ALA B N 1
ATOM 1569 C CA . ALA B 1 24 ? 3.82 24.641 -5.281 1 98.44 24 ALA B CA 1
ATOM 1570 C C . ALA B 1 24 ? 4.609 25.422 -4.238 1 98.44 24 ALA B C 1
ATOM 1572 O O . ALA B 1 24 ? 5.691 25 -3.824 1 98.44 24 ALA B O 1
ATOM 1573 N N . ALA B 1 25 ? 4.047 26.5 -3.814 1 98.38 25 ALA B N 1
ATOM 1574 C CA . ALA B 1 25 ? 4.742 27.375 -2.863 1 98.38 25 ALA B CA 1
ATOM 1575 C C . ALA B 1 25 ? 4.883 26.688 -1.504 1 98.38 25 ALA B C 1
ATOM 1577 O O . ALA B 1 25 ? 5.68 27.125 -0.667 1 98.38 25 ALA B O 1
ATOM 1578 N N . ASP B 1 26 ? 4.121 25.625 -1.252 1 98.69 26 ASP B N 1
ATOM 1579 C CA . ASP B 1 26 ? 4.117 24.938 0.036 1 98.69 26 ASP B CA 1
ATOM 1580 C C . ASP B 1 26 ? 5.223 23.875 0.098 1 98.69 26 ASP B C 1
ATOM 1582 O O . ASP B 1 26 ? 5.52 23.344 1.168 1 98.69 26 ASP B O 1
ATOM 1586 N N . VAL B 1 27 ? 5.875 23.594 -1.011 1 98.75 27 VAL B N 1
ATOM 1587 C CA . VAL B 1 27 ? 6.738 22.422 -1.127 1 98.75 27 VAL B CA 1
ATOM 1588 C C . VAL B 1 27 ? 7.879 22.516 -0.114 1 98.75 27 VAL B C 1
ATOM 1590 O O . VAL B 1 27 ? 8.164 21.562 0.601 1 98.75 27 VAL B O 1
ATOM 1593 N N . PRO B 1 28 ? 8.555 23.672 0.089 1 98.56 28 PRO B N 1
ATOM 1594 C CA . PRO B 1 28 ? 9.617 23.719 1.096 1 98.56 28 PRO B CA 1
ATOM 1595 C C . PRO B 1 28 ? 9.117 23.375 2.498 1 98.56 28 PRO B C 1
ATOM 1597 O O . PRO B 1 28 ? 9.781 22.656 3.244 1 98.56 28 PRO B O 1
ATOM 1600 N N . GLU B 1 29 ? 8 23.859 2.818 1 98.75 29 GLU B N 1
ATOM 1601 C CA . GLU B 1 29 ? 7.457 23.609 4.148 1 98.75 29 GLU B CA 1
ATOM 1602 C C . GLU B 1 29 ? 6.949 22.172 4.273 1 98.75 29 GLU B C 1
ATOM 1604 O O . GLU B 1 29 ? 7.004 21.578 5.352 1 98.75 29 GLU B O 1
ATOM 1609 N N . LEU B 1 30 ? 6.48 21.625 3.168 1 98.81 30 LEU B N 1
ATOM 1610 C CA . LEU B 1 30 ? 6.133 20.203 3.166 1 98.81 30 LEU B CA 1
ATOM 1611 C C . LEU B 1 30 ? 7.359 19.344 3.439 1 98.81 30 LEU B C 1
ATOM 1613 O O . LEU B 1 30 ? 7.289 18.375 4.199 1 98.81 30 LEU B O 1
ATOM 1617 N N . VAL B 1 31 ? 8.438 19.703 2.795 1 98.12 31 VAL B N 1
ATOM 1618 C CA . VAL B 1 31 ? 9.68 18.984 3.031 1 98.12 31 VAL B CA 1
ATOM 1619 C C . VAL B 1 31 ? 10.078 19.094 4.5 1 98.12 31 VAL B C 1
ATOM 1621 O O . VAL B 1 31 ? 10.461 18.109 5.129 1 98.12 31 VAL B O 1
ATOM 1624 N N . ARG B 1 32 ? 9.984 20.281 5.023 1 97.5 32 ARG B N 1
ATOM 1625 C CA . ARG B 1 32 ? 10.297 20.484 6.434 1 97.5 32 ARG B CA 1
ATOM 1626 C C . ARG B 1 32 ? 9.422 19.609 7.324 1 97.5 32 ARG B C 1
ATOM 1628 O O . ARG B 1 32 ? 9.938 18.906 8.195 1 97.5 32 ARG B O 1
ATOM 1635 N N . LEU B 1 33 ? 8.117 19.609 7.156 1 97.88 33 LEU B N 1
ATOM 1636 C CA . LEU B 1 33 ? 7.191 18.844 7.984 1 97.88 33 LEU B CA 1
ATOM 1637 C C . LEU B 1 33 ? 7.477 17.359 7.875 1 97.88 33 LEU B C 1
ATOM 1639 O O . LEU B 1 33 ? 7.547 16.656 8.891 1 97.88 33 LEU B O 1
ATOM 1643 N N . ARG B 1 34 ? 7.648 16.859 6.723 1 97.19 34 ARG B N 1
ATOM 1644 C CA . ARG B 1 34 ? 7.844 15.422 6.547 1 97.19 34 ARG B CA 1
ATOM 1645 C C . ARG B 1 34 ? 9.195 14.977 7.105 1 97.19 34 ARG B C 1
ATOM 1647 O O . ARG B 1 34 ? 9.344 13.836 7.535 1 97.19 34 ARG B O 1
ATOM 1654 N N . SER B 1 35 ? 10.156 15.891 7.121 1 94.75 35 SER B N 1
ATOM 1655 C CA . SER B 1 35 ? 11.43 15.57 7.75 1 94.75 35 SER B CA 1
ATOM 1656 C C . SER B 1 35 ? 11.258 15.289 9.242 1 94.75 35 SER B C 1
ATOM 1658 O O . SER B 1 35 ? 12.016 14.508 9.82 1 94.75 35 SER B O 1
ATOM 1660 N N . LEU B 1 36 ? 10.273 15.859 9.867 1 94.38 36 LEU B N 1
ATOM 1661 C CA . LEU B 1 36 ? 10.016 15.664 11.289 1 94.38 36 LEU B CA 1
ATOM 1662 C C . LEU B 1 36 ? 9.625 14.219 11.586 1 94.38 36 LEU B C 1
ATOM 1664 O O . LEU B 1 36 ? 9.82 13.734 12.703 1 94.38 36 LEU B O 1
ATOM 1668 N N . LEU B 1 37 ? 9.109 13.531 10.609 1 93.31 37 LEU B N 1
ATOM 1669 C CA . LEU B 1 37 ? 8.68 12.141 10.758 1 93.31 37 LEU B CA 1
ATOM 1670 C C . LEU B 1 37 ? 9.867 11.234 11.039 1 93.31 37 LEU B C 1
ATOM 1672 O O . LEU B 1 37 ? 9.695 10.133 11.578 1 93.31 37 LEU B O 1
ATOM 1676 N N . PHE B 1 38 ? 11.031 11.703 10.719 1 88.44 38 PHE B N 1
ATOM 1677 C CA . PHE B 1 38 ? 12.203 10.844 10.773 1 88.44 38 PHE B CA 1
ATOM 1678 C C . PHE B 1 38 ? 13.172 11.32 11.844 1 88.44 38 PHE B C 1
ATOM 1680 O O . PHE B 1 38 ? 14.211 10.688 12.078 1 88.44 38 PHE B O 1
ATOM 1687 N N . GLU B 1 39 ? 13.023 12.469 12.328 1 77.25 39 GLU B N 1
ATOM 1688 C CA . GLU B 1 39 ? 13.898 12.984 13.375 1 77.25 39 GLU B CA 1
ATOM 1689 C C . GLU B 1 39 ? 13.742 12.188 14.672 1 77.25 39 GLU B C 1
ATOM 1691 O O . GLU B 1 39 ? 14.719 11.969 15.391 1 77.25 39 GLU B O 1
ATOM 1696 N N . THR B 1 40 ? 12.641 12.133 15.203 1 58.06 40 THR B N 1
ATOM 1697 C CA . THR B 1 40 ? 12.539 11.508 16.516 1 58.06 40 THR B CA 1
ATOM 1698 C C . THR B 1 40 ? 12.883 10.023 16.438 1 58.06 40 THR B C 1
ATOM 1700 O O . THR B 1 40 ? 12.891 9.328 17.453 1 58.06 40 THR B O 1
ATOM 1703 N N . ARG B 1 41 ? 12.688 9.516 15.344 1 49.59 41 ARG B N 1
ATOM 1704 C CA . ARG B 1 41 ? 12.945 8.086 15.414 1 49.59 41 ARG B CA 1
ATOM 1705 C C . ARG B 1 41 ? 14.383 7.809 15.844 1 49.59 41 ARG B C 1
ATOM 1707 O O . ARG B 1 41 ? 15.219 8.711 15.852 1 49.59 41 ARG B O 1
ATOM 1714 N N . ASP B 1 42 ? 15.055 6.484 15.898 1 42.31 42 ASP B N 1
ATOM 1715 C CA . ASP B 1 42 ? 16.297 6.109 16.578 1 42.31 42 ASP B CA 1
ATOM 1716 C C . ASP B 1 42 ? 17.469 6.93 16.062 1 42.31 42 ASP B C 1
ATOM 1718 O O . ASP B 1 42 ? 17.797 6.895 14.875 1 42.31 42 ASP B O 1
ATOM 1722 N N . GLU B 1 43 ? 17.984 8.172 16.703 1 39.47 43 GLU B N 1
ATOM 1723 C CA . GLU B 1 43 ? 19.344 8.703 16.641 1 39.47 43 GLU B CA 1
ATOM 1724 C C . GLU B 1 43 ? 20.328 7.68 16.078 1 39.47 43 GLU B C 1
ATOM 1726 O O . GLU B 1 43 ? 21.391 8.039 15.578 1 39.47 43 GLU B O 1
ATOM 1731 N N . GLU B 1 44 ? 20.266 6.516 16.531 1 35.56 44 GLU B N 1
ATOM 1732 C CA . GLU B 1 44 ? 21.328 5.555 16.281 1 35.56 44 GLU B CA 1
ATOM 1733 C C . GLU B 1 44 ? 21.422 5.195 14.797 1 35.56 44 GLU B C 1
ATOM 1735 O O . GLU B 1 44 ? 22.484 4.824 14.305 1 35.56 44 GLU B O 1
ATOM 1740 N N . TYR B 1 45 ? 20.281 5.016 14.203 1 36.56 45 TYR B N 1
ATOM 1741 C CA . TYR B 1 45 ? 20.422 4.477 12.852 1 36.56 45 TYR B CA 1
ATOM 1742 C C . TYR B 1 45 ? 20.609 5.598 11.836 1 36.56 45 TYR B C 1
ATOM 1744 O O . TYR B 1 45 ? 20.703 5.344 10.633 1 36.56 45 TYR B O 1
ATOM 1752 N N . PHE B 1 46 ? 20.375 6.867 12.273 1 38.19 46 PHE B N 1
ATOM 1753 C CA . PHE B 1 46 ? 20.594 7.977 11.359 1 38.19 46 PHE B CA 1
ATOM 1754 C C . PHE B 1 46 ? 22.078 8.367 11.344 1 38.19 46 PHE B C 1
ATOM 1756 O O . PHE B 1 46 ? 22.578 8.961 12.297 1 38.19 46 PHE B O 1
ATOM 1763 N N . ASN B 1 47 ? 22.938 7.582 11.023 1 34.88 47 ASN B N 1
ATOM 1764 C CA . ASN B 1 47 ? 24.188 8.188 10.57 1 34.88 47 ASN B CA 1
ATOM 1765 C C . ASN B 1 47 ? 23.938 9.266 9.516 1 34.88 47 ASN B C 1
ATOM 1767 O O . ASN B 1 47 ? 23.469 8.961 8.422 1 34.88 47 ASN B O 1
ATOM 1771 N N . PRO B 1 48 ? 23.953 10.641 9.992 1 37.19 48 PRO B N 1
ATOM 1772 C CA . PRO B 1 48 ? 23.781 11.781 9.086 1 37.19 48 PRO B CA 1
ATOM 1773 C C . PRO B 1 48 ? 24.578 11.641 7.797 1 37.19 48 PRO B C 1
ATOM 1775 O O . PRO B 1 48 ? 24.703 12.602 7.031 1 37.19 48 PRO B O 1
ATOM 1778 N N . ALA B 1 49 ? 25.625 10.75 7.781 1 37.94 49 ALA B N 1
ATOM 1779 C CA . ALA B 1 49 ? 26.578 11.055 6.711 1 37.94 49 ALA B CA 1
ATOM 1780 C C . ALA B 1 49 ? 25.859 11.594 5.48 1 37.94 49 ALA B C 1
ATOM 1782 O O . ALA B 1 49 ? 24.625 11.633 5.438 1 37.94 49 ALA B O 1
ATOM 1783 N N . SER B 1 50 ? 26.406 11.594 4.227 1 45.12 50 SER B N 1
ATOM 1784 C CA . SER B 1 50 ? 26.391 12.117 2.865 1 45.12 50 SER B CA 1
ATOM 1785 C C . SER B 1 50 ? 25 12.023 2.254 1 45.12 50 SER B C 1
ATOM 1787 O O . SER B 1 50 ? 24.594 12.883 1.47 1 45.12 50 SER B O 1
ATOM 1789 N N . VAL B 1 51 ? 24.172 11.016 2.514 1 48.91 51 VAL B N 1
ATOM 1790 C CA . VAL B 1 51 ? 23.016 10.469 1.828 1 48.91 51 VAL B CA 1
ATOM 1791 C C . VAL B 1 51 ? 21.75 11.195 2.291 1 48.91 51 VAL B C 1
ATOM 1793 O O . VAL B 1 51 ? 20.672 10.977 1.744 1 48.91 51 VAL B O 1
ATOM 1796 N N . GLU B 1 52 ? 21.812 11.922 3.43 1 52.91 52 GLU B N 1
ATOM 1797 C CA . GLU B 1 52 ? 20.688 12.656 4.012 1 52.91 52 GLU B CA 1
ATOM 1798 C C . GLU B 1 52 ? 20.156 13.711 3.039 1 52.91 52 GLU B C 1
ATOM 1800 O O . GLU B 1 52 ? 18.953 13.891 2.91 1 52.91 52 GLU B O 1
ATOM 1805 N N . ASP B 1 53 ? 21.062 14.469 2.404 1 60.12 53 ASP B N 1
ATOM 1806 C CA . ASP B 1 53 ? 20.719 15.594 1.544 1 60.12 53 ASP B CA 1
ATOM 1807 C C . ASP B 1 53 ? 20 15.117 0.28 1 60.12 53 ASP B C 1
ATOM 1809 O O . ASP B 1 53 ? 19.078 15.781 -0.202 1 60.12 53 ASP B O 1
ATOM 1813 N N . ASP B 1 54 ? 20.062 13.82 0.011 1 84.44 54 ASP B N 1
ATOM 1814 C CA . ASP B 1 54 ? 19.609 13.398 -1.306 1 84.44 54 ASP B CA 1
ATOM 1815 C C . ASP B 1 54 ? 18.125 13.023 -1.274 1 84.44 54 ASP B C 1
ATOM 1817 O O . ASP B 1 54 ? 17.359 13.422 -2.16 1 84.44 54 ASP B O 1
ATOM 1821 N N . TRP B 1 55 ? 17.688 12.727 -0.098 1 91.38 55 TRP B N 1
ATOM 1822 C CA . TRP B 1 55 ? 16.297 12.281 -0.133 1 91.38 55 TRP B CA 1
ATOM 1823 C C . TRP B 1 55 ? 15.344 13.469 -0.051 1 91.38 5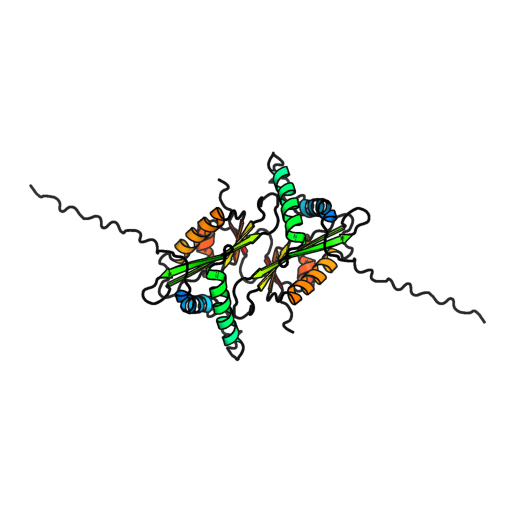5 TRP B C 1
ATOM 1825 O O . TRP B 1 55 ? 14.242 13.43 -0.609 1 91.38 55 TRP B O 1
ATOM 1835 N N . ARG B 1 56 ? 15.742 14.594 0.568 1 94.94 56 ARG B N 1
ATOM 1836 C CA . ARG B 1 56 ? 14.898 15.781 0.674 1 94.94 56 ARG B CA 1
ATOM 1837 C C . ARG B 1 56 ? 14.719 16.453 -0.686 1 94.94 56 ARG B C 1
ATOM 1839 O O . ARG B 1 56 ? 13.633 16.953 -0.994 1 94.94 56 ARG B O 1
ATOM 1846 N N . ARG B 1 57 ? 15.766 16.469 -1.411 1 95.81 57 ARG B N 1
ATOM 1847 C CA . ARG B 1 57 ? 15.656 16.984 -2.77 1 95.81 57 ARG B CA 1
ATOM 1848 C C . ARG B 1 57 ? 14.727 16.125 -3.617 1 95.81 57 ARG B C 1
ATOM 1850 O O . ARG B 1 57 ? 13.898 16.656 -4.363 1 95.81 57 ARG B O 1
ATOM 1857 N N . ASN B 1 58 ? 14.906 14.844 -3.51 1 96.12 58 ASN B N 1
ATOM 1858 C CA . ASN B 1 58 ? 14.016 13.93 -4.223 1 96.12 58 ASN B CA 1
ATOM 1859 C C . ASN B 1 58 ? 12.562 14.094 -3.766 1 96.12 58 ASN B C 1
ATOM 1861 O O . ASN B 1 58 ? 11.641 14.055 -4.582 1 96.12 58 ASN B O 1
ATOM 1865 N N . LEU B 1 59 ? 12.461 14.289 -2.465 1 97.5 59 LEU B N 1
ATOM 1866 C CA . LEU B 1 59 ? 11.125 14.508 -1.909 1 97.5 59 LEU B CA 1
ATOM 1867 C C . LEU B 1 59 ? 10.484 15.758 -2.508 1 97.5 59 LEU B C 1
ATOM 1869 O O . LEU B 1 59 ? 9.328 15.727 -2.926 1 97.5 59 LEU B O 1
ATOM 1873 N N . ALA B 1 60 ? 11.203 16.797 -2.543 1 98.19 60 ALA B N 1
ATOM 1874 C CA . ALA B 1 60 ? 10.68 18.031 -3.117 1 98.19 60 ALA B CA 1
ATOM 1875 C C . ALA B 1 60 ? 10.211 17.828 -4.555 1 98.19 60 ALA B C 1
ATOM 1877 O O . ALA B 1 60 ? 9.133 18.266 -4.934 1 98.19 60 ALA B O 1
ATOM 1878 N N . SER B 1 61 ? 11 17.125 -5.34 1 97.69 61 SER B N 1
ATOM 1879 C CA . SER B 1 61 ? 10.68 16.859 -6.734 1 97.69 61 SER B CA 1
ATOM 1880 C C . SER B 1 61 ? 9.414 16.016 -6.855 1 97.69 61 SER B C 1
ATOM 1882 O O . SER B 1 61 ? 8.531 16.328 -7.66 1 97.69 61 SER B O 1
ATOM 1884 N N . VAL B 1 62 ? 9.312 15.023 -6.07 1 98 62 VAL B N 1
ATOM 1885 C CA . VAL B 1 62 ? 8.156 14.141 -6.121 1 98 62 VAL B CA 1
ATOM 1886 C C . VAL B 1 62 ? 6.91 14.891 -5.656 1 98 62 VAL B C 1
ATOM 1888 O O . VAL B 1 62 ? 5.832 14.742 -6.234 1 98 62 VAL B O 1
ATOM 1891 N N . LEU B 1 63 ? 7.074 15.68 -4.578 1 98.62 63 LEU B N 1
ATOM 1892 C CA . LEU B 1 63 ? 5.953 16.484 -4.113 1 98.62 63 LEU B CA 1
ATOM 1893 C C . LEU B 1 63 ? 5.445 17.406 -5.223 1 98.62 63 LEU B C 1
ATOM 1895 O O . LEU B 1 63 ? 4.242 17.469 -5.473 1 98.62 63 LEU B O 1
ATOM 1899 N N . GLU B 1 64 ? 6.305 18.047 -5.871 1 98.5 64 GLU B N 1
ATOM 1900 C CA . GLU B 1 64 ? 5.922 18.938 -6.957 1 98.5 64 GLU B CA 1
ATOM 1901 C C . GLU B 1 64 ? 5.145 18.203 -8.039 1 98.5 64 GLU B C 1
ATOM 1903 O O . GLU B 1 64 ? 4.129 18.688 -8.531 1 98.5 64 GLU B O 1
ATOM 1908 N N . GLU B 1 65 ? 5.594 17.062 -8.352 1 97.69 65 GLU B N 1
ATOM 1909 C CA . GLU B 1 65 ? 4.949 16.25 -9.383 1 97.69 65 GLU B CA 1
ATOM 1910 C C . GLU B 1 65 ? 3.561 15.797 -8.938 1 97.69 65 GLU B C 1
ATOM 1912 O O . GLU B 1 65 ? 2.637 15.734 -9.75 1 97.69 65 GLU B O 1
ATOM 1917 N N . GLN B 1 66 ? 3.408 15.57 -7.684 1 98 66 GLN B N 1
ATOM 1918 C CA . GLN B 1 66 ? 2.195 14.93 -7.188 1 98 66 GLN B CA 1
ATOM 1919 C C . GLN B 1 66 ? 1.144 15.961 -6.797 1 98 66 GLN B C 1
ATOM 1921 O O . GLN B 1 66 ? -0.015 15.609 -6.559 1 98 66 GLN B O 1
ATOM 1926 N N . LEU B 1 67 ? 1.55 17.172 -6.75 1 98 67 LEU B N 1
ATOM 1927 C CA . LEU B 1 67 ? 0.619 18.234 -6.371 1 98 67 LEU B CA 1
ATOM 1928 C C . LEU B 1 67 ? -0.611 18.219 -7.273 1 98 67 LEU B C 1
ATOM 1930 O O . LEU B 1 67 ? -1.717 18.531 -6.824 1 98 67 LEU B O 1
ATOM 1934 N N . THR B 1 68 ? -0.446 17.766 -8.539 1 95.19 68 THR B N 1
ATOM 1935 C CA . THR B 1 68 ? -1.54 17.844 -9.5 1 95.19 68 THR B CA 1
ATOM 1936 C C . THR B 1 68 ? -1.974 16.453 -9.945 1 95.19 68 THR B C 1
ATOM 1938 O O . THR B 1 68 ? -2.771 16.312 -10.875 1 95.19 68 THR B O 1
ATOM 1941 N N . ALA B 1 69 ? -1.398 15.477 -9.391 1 96.56 69 ALA B N 1
ATOM 1942 C CA . ALA B 1 69 ? -1.771 14.117 -9.773 1 96.56 69 ALA B CA 1
ATOM 1943 C C . ALA B 1 69 ? -3.193 13.789 -9.328 1 96.56 69 ALA B C 1
ATOM 1945 O O . ALA B 1 69 ? -3.611 14.18 -8.234 1 96.56 69 ALA B O 1
ATOM 1946 N N . ASP B 1 70 ? -3.898 13.047 -10.117 1 95.25 70 ASP B N 1
ATOM 1947 C CA . ASP B 1 70 ? -5.258 12.641 -9.766 1 95.25 70 ASP B CA 1
ATOM 1948 C C . ASP B 1 70 ? -5.246 11.516 -8.727 1 95.25 70 ASP B C 1
ATOM 1950 O O . ASP B 1 70 ? -6.254 11.266 -8.062 1 95.25 70 ASP B O 1
ATOM 1954 N N . THR B 1 71 ? -4.137 10.867 -8.57 1 96.56 71 THR B N 1
ATOM 1955 C CA . THR B 1 71 ? -4.051 9.703 -7.699 1 96.56 71 THR B CA 1
ATOM 1956 C C . THR B 1 71 ? -3.514 10.086 -6.324 1 96.56 71 THR B C 1
ATOM 1958 O O . THR B 1 71 ? -3.295 9.219 -5.473 1 96.56 71 THR B O 1
ATOM 1961 N N . ALA B 1 72 ? -3.275 11.43 -6.145 1 98.44 72 ALA B N 1
ATOM 1962 C CA . ALA B 1 72 ? -2.746 11.891 -4.863 1 98.44 72 ALA B CA 1
ATOM 1963 C C . ALA B 1 72 ? -3.459 13.156 -4.398 1 98.44 72 ALA B C 1
ATOM 1965 O O . ALA B 1 72 ? -3.91 13.961 -5.219 1 98.44 72 ALA B O 1
ATOM 1966 N N . ARG B 1 73 ? -3.578 13.266 -3.117 1 98.75 73 ARG B N 1
ATOM 1967 C CA . ARG B 1 73 ? -4.086 14.461 -2.461 1 98.75 73 ARG B CA 1
ATOM 1968 C C . ARG B 1 73 ? -3.189 14.875 -1.301 1 98.75 73 ARG B C 1
ATOM 1970 O O . ARG B 1 73 ? -3.049 14.141 -0.324 1 98.75 73 ARG B O 1
ATOM 1977 N N . ILE B 1 74 ? -2.568 16.016 -1.483 1 98.94 74 ILE B N 1
ATOM 1978 C CA . ILE B 1 74 ? -1.704 16.578 -0.449 1 98.94 74 ILE B CA 1
ATOM 1979 C C . ILE B 1 74 ? -2.424 17.719 0.264 1 98.94 74 ILE B C 1
ATOM 1981 O O . ILE B 1 74 ? -2.729 18.734 -0.348 1 98.94 74 ILE B O 1
ATOM 1985 N N . LEU B 1 75 ? -2.676 17.531 1.539 1 98.88 75 LEU B N 1
ATOM 1986 C CA . LEU B 1 75 ? -3.424 18.5 2.336 1 98.88 75 LEU B CA 1
ATOM 1987 C C . LEU B 1 75 ? -2.523 19.156 3.371 1 98.88 75 LEU B C 1
ATOM 1989 O O . LEU B 1 75 ? -1.619 18.531 3.914 1 98.88 75 LEU B O 1
ATOM 1993 N N . VAL B 1 76 ? -2.83 20.422 3.605 1 98.88 76 VAL B N 1
ATOM 1994 C CA . VAL B 1 76 ? -2.025 21.188 4.551 1 98.88 76 VAL B CA 1
ATOM 1995 C C . VAL B 1 76 ? -2.934 22.062 5.414 1 98.88 76 VAL B C 1
ATOM 1997 O O . VAL B 1 76 ? -4.086 22.312 5.051 1 98.88 76 VAL B O 1
ATOM 2000 N N . VAL B 1 77 ? -2.443 22.375 6.562 1 98.75 77 VAL B N 1
ATOM 2001 C CA . VAL B 1 77 ? -2.986 23.406 7.445 1 98.75 77 VAL B CA 1
ATOM 2002 C C . VAL B 1 77 ? -1.958 24.516 7.645 1 98.75 77 VAL B C 1
ATOM 2004 O O . VAL B 1 77 ? -0.789 24.25 7.93 1 98.75 77 VAL B O 1
ATOM 2007 N N . ASP B 1 78 ? -2.475 25.719 7.5 1 98.38 78 ASP B N 1
ATOM 2008 C CA . ASP B 1 78 ? -1.581 26.859 7.676 1 98.38 78 ASP B CA 1
ATOM 2009 C C . ASP B 1 78 ? -1.307 27.109 9.156 1 98.38 78 ASP B C 1
ATOM 2011 O O . ASP B 1 78 ? -2.203 26.984 9.992 1 98.38 78 ASP B O 1
ATOM 2015 N N . GLY B 1 79 ? -0.01 27.438 9.398 1 96.44 79 GLY B N 1
ATOM 2016 C CA . GLY B 1 79 ? 0.364 27.969 10.703 1 96.44 79 GLY B CA 1
ATOM 2017 C C . GLY B 1 79 ? 0.594 29.469 10.695 1 96.44 79 GLY B C 1
ATOM 2018 O O . GLY B 1 79 ? 0.292 30.141 9.703 1 96.44 79 GLY B O 1
ATOM 2019 N N . ALA B 1 80 ? 0.998 29.969 11.859 1 94.19 80 ALA B N 1
ATOM 2020 C CA . ALA B 1 80 ? 1.357 31.375 11.93 1 94.19 80 ALA B CA 1
ATOM 2021 C C . ALA B 1 80 ? 2.504 31.703 10.977 1 94.19 80 ALA B C 1
ATOM 2023 O O . ALA B 1 80 ? 2.486 32.719 10.297 1 94.19 80 ALA B O 1
ATOM 2024 N N . HIS B 1 81 ? 3.467 30.828 10.953 1 91.31 81 HIS B N 1
ATOM 2025 C CA . HIS B 1 81 ? 4.586 30.875 10.016 1 91.31 81 HIS B CA 1
ATOM 2026 C C . HIS B 1 81 ? 4.738 29.547 9.281 1 91.31 81 HIS B C 1
ATOM 2028 O O . HIS B 1 81 ? 4.898 28.5 9.906 1 91.31 81 HIS B O 1
ATOM 2034 N N . GLY B 1 82 ? 4.469 29.531 8.062 1 96.12 82 GLY B N 1
ATOM 2035 C CA . GLY B 1 82 ? 4.586 28.297 7.309 1 96.12 82 GLY B CA 1
ATOM 2036 C C . GLY B 1 82 ? 3.404 27.359 7.508 1 96.12 82 GLY B C 1
ATOM 2037 O O . GLY B 1 82 ? 2.273 27.812 7.691 1 96.12 82 GLY B O 1
ATOM 2038 N N . LEU B 1 83 ? 3.723 26.094 7.453 1 98.62 83 LEU B N 1
ATOM 2039 C CA . LEU B 1 83 ? 2.658 25.109 7.582 1 98.62 83 LEU B CA 1
ATOM 2040 C C . LEU B 1 83 ? 2.637 24.5 8.984 1 98.62 83 LEU B C 1
ATOM 2042 O O . LEU B 1 83 ? 3.691 24.25 9.57 1 98.62 83 LEU B O 1
ATOM 2046 N N . ALA B 1 84 ? 1.485 24.25 9.508 1 98.56 84 ALA B N 1
ATOM 2047 C CA . ALA B 1 84 ? 1.291 23.625 10.812 1 98.56 84 ALA B CA 1
ATOM 2048 C C . ALA B 1 84 ? 1.247 22.109 10.695 1 98.56 84 ALA B C 1
ATOM 2050 O O . ALA B 1 84 ? 1.717 21.391 11.586 1 98.56 84 ALA B O 1
ATOM 2051 N N . ALA B 1 85 ? 0.669 21.562 9.641 1 98.75 85 ALA B N 1
ATOM 2052 C CA . ALA B 1 85 ? 0.464 20.125 9.508 1 98.75 85 ALA B CA 1
ATOM 2053 C C . ALA B 1 85 ? 0.264 19.734 8.047 1 98.75 85 ALA B C 1
ATOM 2055 O O . ALA B 1 85 ? -0.067 20.578 7.211 1 98.75 85 ALA B O 1
ATOM 2056 N N . CYS B 1 86 ? 0.467 18.516 7.762 1 98.88 86 CYS B N 1
ATOM 2057 C CA . CYS B 1 86 ? 0.167 17.984 6.438 1 98.88 86 CYS B CA 1
ATOM 2058 C C . CYS B 1 86 ? -0.184 16.5 6.508 1 98.88 86 CYS B C 1
ATOM 2060 O O . CYS B 1 86 ? 0.007 15.867 7.543 1 98.88 86 CYS B O 1
ATOM 2062 N N . GLY B 1 87 ? -0.751 16 5.57 1 98.81 87 GLY B N 1
ATOM 2063 C CA . GLY B 1 87 ? -1.045 14.609 5.293 1 98.81 87 GLY B CA 1
ATOM 2064 C C . GLY B 1 87 ? -1.274 14.328 3.82 1 98.81 87 GLY B C 1
ATOM 2065 O O . GLY B 1 87 ? -1.732 15.203 3.082 1 98.81 87 GLY B O 1
ATOM 2066 N N . ILE B 1 88 ? -0.944 13.164 3.438 1 98.88 88 ILE B N 1
ATOM 2067 C CA . ILE B 1 88 ? -1.039 12.797 2.027 1 98.88 88 ILE B CA 1
ATOM 2068 C C . ILE B 1 88 ? -1.877 11.531 1.879 1 98.88 88 ILE B C 1
ATOM 2070 O O . ILE B 1 88 ? -1.732 10.586 2.66 1 98.88 88 ILE B O 1
ATOM 2074 N N . GLY B 1 89 ? -2.785 11.531 0.93 1 98.81 89 GLY B N 1
ATOM 2075 C CA . GLY B 1 89 ? -3.502 10.352 0.485 1 98.81 89 GLY B CA 1
ATOM 2076 C C . GLY B 1 89 ? -3.162 9.945 -0.937 1 98.81 89 GLY B C 1
ATOM 2077 O O . GLY B 1 89 ? -2.934 10.797 -1.794 1 98.81 89 GLY B O 1
ATOM 2078 N N . THR B 1 90 ? -3.033 8.688 -1.193 1 98.62 90 THR B N 1
ATOM 2079 C CA . THR B 1 90 ? -2.93 8.148 -2.547 1 98.62 90 THR B CA 1
ATOM 2080 C C . THR B 1 90 ? -4.004 7.098 -2.797 1 98.62 90 THR B C 1
ATOM 2082 O O . THR B 1 90 ? -4.473 6.449 -1.859 1 98.62 90 THR B O 1
ATOM 2085 N N . VAL B 1 91 ? -4.445 6.988 -4.031 1 97.81 91 VAL B N 1
ATOM 2086 C CA . VAL B 1 91 ? -5.355 5.926 -4.453 1 97.81 91 VAL B CA 1
ATOM 2087 C C . VAL B 1 91 ? -4.742 5.148 -5.613 1 97.81 91 VAL B C 1
ATOM 2089 O O . VAL B 1 91 ? -4.297 5.738 -6.598 1 97.81 91 VAL B O 1
ATOM 2092 N N . GLU B 1 92 ? -4.734 3.844 -5.434 1 96.81 92 GLU B N 1
ATOM 2093 C CA . GLU B 1 92 ? -4.172 2.959 -6.449 1 96.81 92 GLU B CA 1
ATOM 2094 C C . GLU B 1 92 ? -5.18 1.889 -6.863 1 96.81 92 GLU B C 1
ATOM 2096 O O . GLU B 1 92 ? -6.016 1.471 -6.062 1 96.81 92 GLU B O 1
ATOM 2101 N N . GLN B 1 93 ? -5.074 1.521 -8.156 1 96.56 93 GLN B N 1
ATOM 2102 C CA . GLN B 1 93 ? -5.852 0.375 -8.609 1 96.56 93 GLN B CA 1
ATOM 2103 C C . GLN B 1 93 ? -5.141 -0.937 -8.289 1 96.56 93 GLN B C 1
ATOM 2105 O O . GLN B 1 93 ? -4.129 -1.27 -8.906 1 96.56 93 GLN B O 1
ATOM 2110 N N . TRP B 1 94 ? -5.668 -1.592 -7.344 1 97.06 94 TRP B N 1
ATOM 2111 C CA . TRP B 1 94 ? -5.266 -2.975 -7.105 1 97.06 94 TRP B CA 1
ATOM 2112 C C . TRP B 1 94 ? -6.238 -3.947 -7.762 1 97.06 94 TRP B C 1
ATOM 2114 O O . TRP B 1 94 ? -6.555 -3.811 -8.945 1 97.06 94 TRP B O 1
ATOM 2124 N N . PHE B 1 95 ? -6.605 -4.98 -6.992 1 96.56 95 PHE B N 1
ATOM 2125 C CA . PHE B 1 95 ? -7.434 -5.992 -7.641 1 96.56 95 PHE B CA 1
ATOM 2126 C C . PHE B 1 95 ? -8.68 -6.277 -6.816 1 96.56 95 PHE B C 1
ATOM 2128 O O . PHE B 1 95 ? -8.602 -6.422 -5.594 1 96.56 95 PHE B O 1
ATOM 2135 N N . PRO B 1 96 ? -9.852 -6.41 -7.484 1 95.62 96 PRO B N 1
ATOM 2136 C CA . PRO B 1 96 ? -11.125 -6.656 -6.793 1 95.62 96 PRO B CA 1
ATOM 2137 C C . PRO B 1 96 ? -11.133 -7.98 -6.035 1 95.62 96 PRO B C 1
ATOM 2139 O O . PRO B 1 96 ? -10.414 -8.914 -6.402 1 95.62 96 PRO B O 1
ATOM 2142 N N . GLY B 1 97 ? -11.852 -8.062 -5.016 1 93.56 97 GLY B N 1
ATOM 2143 C CA . GLY B 1 97 ? -12.203 -9.219 -4.207 1 93.56 97 GLY B CA 1
ATOM 2144 C C . GLY B 1 97 ? -13.578 -9.117 -3.58 1 93.56 97 GLY B C 1
ATOM 2145 O O . GLY B 1 97 ? -14.305 -8.156 -3.818 1 93.56 97 GLY B O 1
ATOM 2146 N N . PRO B 1 98 ? -13.938 -10.055 -2.818 1 90.56 98 PRO B N 1
ATOM 2147 C CA . PRO B 1 98 ? -15.289 -10.062 -2.25 1 90.56 98 PRO B CA 1
ATOM 2148 C C . PRO B 1 98 ? -15.555 -8.859 -1.351 1 90.56 98 PRO B C 1
ATOM 2150 O O . PRO B 1 98 ? -16.703 -8.398 -1.255 1 90.56 98 PRO B O 1
ATOM 2153 N N . HIS B 1 99 ? -14.523 -8.305 -0.758 1 87.88 99 HIS B N 1
ATOM 2154 C CA . HIS B 1 99 ? -14.711 -7.164 0.135 1 87.88 99 HIS B CA 1
ATOM 2155 C C . HIS B 1 99 ? -14.117 -5.895 -0.455 1 87.88 99 HIS B C 1
ATOM 2157 O O . HIS B 1 99 ? -13.922 -4.906 0.257 1 87.88 99 HIS B O 1
ATOM 2163 N N . SER B 1 100 ? -13.734 -5.922 -1.625 1 90.31 10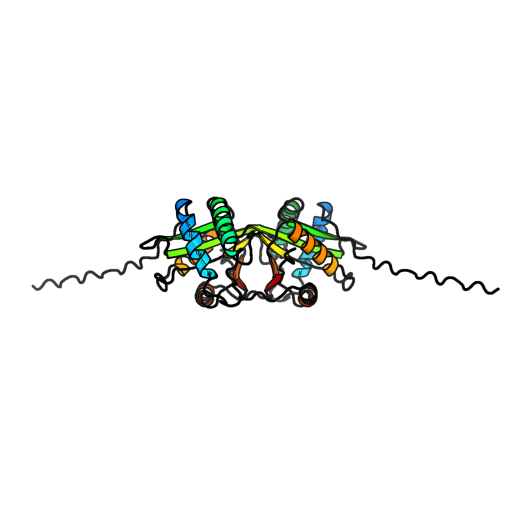0 SER B N 1
ATOM 2164 C CA . SER B 1 100 ? -13.164 -4.812 -2.383 1 90.31 100 SER B CA 1
ATOM 2165 C C . SER B 1 100 ? -13.648 -4.824 -3.83 1 90.31 100 SER B C 1
ATOM 2167 O O . SER B 1 100 ? -12.914 -5.238 -4.73 1 90.31 100 SER B O 1
ATOM 2169 N N . VAL B 1 101 ? -14.75 -4.312 -4.055 1 85.25 101 VAL B N 1
ATOM 2170 C CA . VAL B 1 101 ? -15.43 -4.496 -5.328 1 85.25 101 VAL B CA 1
ATOM 2171 C C . VAL B 1 101 ? -14.68 -3.752 -6.43 1 85.25 101 VAL B C 1
ATOM 2173 O O . VAL B 1 101 ? -14.523 -4.266 -7.539 1 85.25 101 VAL B O 1
ATOM 2176 N N . THR B 1 102 ? -14.156 -2.574 -6.145 1 90.12 102 THR B N 1
ATOM 2177 C CA . THR B 1 102 ? -13.492 -1.785 -7.176 1 90.12 102 THR B CA 1
ATOM 2178 C C . THR B 1 102 ? -12.016 -2.162 -7.289 1 90.12 102 THR B C 1
ATOM 2180 O O . THR B 1 102 ? -11.383 -1.916 -8.312 1 90.12 102 THR B O 1
ATOM 2183 N N . GLY B 1 103 ? -11.5 -2.664 -6.207 1 94.5 103 GLY B N 1
ATOM 2184 C CA . GLY B 1 103 ? -10.07 -2.938 -6.141 1 94.5 103 GLY B CA 1
ATOM 2185 C C . GLY B 1 103 ? -9.234 -1.694 -5.902 1 94.5 103 GLY B C 1
ATOM 2186 O O . GLY B 1 103 ? -8.008 -1.765 -5.855 1 94.5 103 GLY B O 1
ATOM 2187 N N . ARG B 1 104 ? -9.906 -0.534 -5.758 1 96.44 104 ARG B N 1
ATOM 2188 C CA . ARG B 1 104 ? -9.156 0.685 -5.457 1 96.44 104 ARG B CA 1
ATOM 2189 C C . ARG B 1 104 ? -8.844 0.778 -3.969 1 96.44 104 ARG B C 1
ATOM 2191 O O . ARG B 1 104 ? -9.727 0.607 -3.127 1 96.44 104 ARG B O 1
ATOM 2198 N N . VAL B 1 105 ? -7.574 1.002 -3.691 1 97.38 105 VAL B N 1
ATOM 2199 C CA . VAL B 1 105 ? -7.102 1.066 -2.312 1 97.38 105 VAL B CA 1
ATOM 2200 C C . VAL B 1 105 ? -6.434 2.416 -2.059 1 97.38 105 VAL B C 1
ATOM 2202 O O . VAL B 1 105 ? -5.598 2.861 -2.848 1 97.38 105 VAL B O 1
ATOM 2205 N N . GLY B 1 106 ? -6.863 3.068 -1.017 1 98.19 106 GLY B N 1
ATOM 2206 C CA . GLY B 1 106 ? -6.219 4.289 -0.556 1 98.19 106 GLY B CA 1
ATOM 2207 C C . GLY B 1 106 ? -5.113 4.031 0.451 1 98.19 106 GLY B C 1
ATOM 2208 O O . GLY B 1 106 ? -5.145 3.035 1.176 1 98.19 106 GLY B O 1
ATOM 2209 N N . HIS B 1 107 ? -4.188 4.938 0.494 1 98.69 107 HIS B N 1
ATOM 2210 C CA . HIS B 1 107 ? -3.15 4.945 1.521 1 98.69 107 HIS B CA 1
ATOM 2211 C C . HIS B 1 107 ? -2.973 6.34 2.113 1 98.69 107 HIS B C 1
ATOM 2213 O O . HIS B 1 107 ? -2.934 7.328 1.382 1 98.69 107 HIS B O 1
ATOM 2219 N N . VAL B 1 108 ? -2.934 6.383 3.4 1 98.75 108 VAL B N 1
ATOM 2220 C CA . VAL B 1 108 ? -2.557 7.602 4.105 1 98.75 108 VAL B CA 1
ATOM 2221 C C . VAL B 1 108 ? -1.063 7.578 4.422 1 98.75 108 VAL B C 1
ATOM 2223 O O . VAL B 1 108 ? -0.557 6.598 4.973 1 98.75 108 VAL B O 1
ATOM 2226 N N . ILE B 1 109 ? -0.386 8.688 4.102 1 98 109 ILE B N 1
ATOM 2227 C CA . ILE B 1 109 ? 1.067 8.742 4.207 1 98 109 ILE B CA 1
ATOM 2228 C C . ILE B 1 109 ? 1.489 10.047 4.883 1 98 109 ILE B C 1
ATOM 2230 O O . ILE B 1 109 ? 1.098 11.133 4.453 1 98 109 ILE B O 1
ATOM 2234 N N . GLY B 1 110 ? 2.246 9.914 5.957 1 96.75 110 GLY B N 1
ATOM 2235 C CA . GLY B 1 110 ? 3.035 11.016 6.484 1 96.75 110 GLY B CA 1
ATOM 2236 C C . GLY B 1 110 ? 2.191 12.094 7.145 1 96.75 110 GLY B C 1
ATOM 2237 O O . GLY B 1 110 ? 2.432 13.289 6.945 1 96.75 110 GLY B O 1
ATOM 2238 N N . VAL B 1 111 ? 1.183 11.758 7.871 1 98.5 111 VAL B N 1
ATOM 2239 C CA . VAL B 1 111 ? 0.467 12.75 8.664 1 98.5 111 VAL B CA 1
ATOM 2240 C C . VAL B 1 111 ? 1.372 13.273 9.781 1 98.5 111 VAL B C 1
ATOM 2242 O O . VAL B 1 111 ? 1.911 12.492 10.57 1 98.5 111 VAL B O 1
ATOM 2245 N N . VAL B 1 112 ? 1.549 14.586 9.766 1 98.19 112 VAL B N 1
ATOM 2246 C CA . VAL B 1 112 ? 2.475 15.141 10.742 1 98.19 112 VAL B CA 1
ATOM 2247 C C . VAL B 1 112 ? 2.061 16.578 11.086 1 98.19 112 VAL B C 1
ATOM 2249 O O . VAL B 1 112 ? 1.654 17.328 10.203 1 98.19 112 VAL B O 1
ATOM 2252 N N . THR B 1 113 ? 2.07 16.844 12.289 1 98 113 THR B N 1
ATOM 2253 C CA . THR B 1 113 ? 1.843 18.188 12.82 1 98 113 THR B CA 1
ATOM 2254 C C . THR B 1 113 ? 3.107 18.734 13.477 1 98 113 THR B C 1
ATOM 2256 O O . THR B 1 113 ? 3.74 18.031 14.281 1 98 113 THR B O 1
ATOM 2259 N N . ASP B 1 114 ? 3.455 19.953 13.094 1 97.44 114 ASP B N 1
ATOM 2260 C CA . ASP B 1 114 ? 4.527 20.641 13.797 1 97.44 114 ASP B CA 1
ATOM 2261 C C . ASP B 1 114 ? 4.281 20.641 15.305 1 97.44 114 ASP B C 1
ATOM 2263 O O . ASP B 1 114 ? 3.174 20.938 15.766 1 97.44 114 ASP B O 1
ATOM 2267 N N . PRO B 1 115 ? 5.332 20.344 16.062 1 96.44 115 PRO B N 1
ATOM 2268 C CA . PRO B 1 115 ? 5.152 20.266 17.516 1 96.44 115 PRO B CA 1
ATOM 2269 C C . PRO B 1 115 ? 4.547 21.547 18.094 1 96.44 115 PRO B C 1
ATOM 2271 O O . PRO B 1 115 ? 3.762 21.484 19.047 1 96.44 115 PRO B O 1
ATOM 2274 N N . ALA B 1 116 ? 4.816 22.656 17.531 1 96.38 116 ALA B N 1
ATOM 2275 C CA . ALA B 1 116 ? 4.332 23.953 18.031 1 96.38 116 ALA B CA 1
ATOM 2276 C C . ALA B 1 116 ? 2.824 24.078 17.844 1 96.38 116 ALA B C 1
ATOM 2278 O O . ALA B 1 116 ? 2.193 24.953 18.438 1 96.38 116 ALA B O 1
ATOM 2279 N N . TYR B 1 117 ? 2.256 23.188 17.094 1 96.5 117 TYR B N 1
ATOM 2280 C CA . TYR B 1 117 ? 0.846 23.344 16.75 1 96.5 117 TYR B CA 1
ATOM 2281 C C . TYR B 1 117 ? 0.058 22.094 17.141 1 96.5 117 TYR B C 1
ATOM 2283 O O . TYR B 1 117 ? -1.045 21.859 16.641 1 96.5 117 TYR B O 1
ATOM 2291 N N . ARG B 1 118 ? 0.612 21.25 17.969 1 95.94 118 ARG B N 1
ATOM 2292 C CA . ARG B 1 118 ? -0.024 19.969 18.281 1 95.94 118 ARG B CA 1
ATOM 2293 C C . ARG B 1 118 ? -1.186 20.156 19.25 1 95.94 118 ARG B C 1
ATOM 2295 O O . ARG B 1 118 ? -1.3 21.219 19.891 1 95.94 118 ARG B O 1
ATOM 2302 N N . ARG B 1 119 ? -2.047 19.219 19.234 1 95 119 ARG B N 1
ATOM 2303 C CA . ARG B 1 119 ? -3.188 19.125 20.125 1 95 119 ARG B CA 1
ATOM 2304 C C . ARG B 1 119 ? -4.195 20.234 19.859 1 95 119 ARG B C 1
ATOM 2306 O O . ARG B 1 119 ? -4.758 20.812 20.781 1 95 119 ARG B O 1
ATOM 2313 N N . ARG B 1 120 ? -4.328 20.531 18.562 1 95.62 120 ARG B N 1
ATOM 2314 C CA . ARG B 1 120 ? -5.285 21.547 18.125 1 95.62 120 ARG B CA 1
ATOM 2315 C C . ARG B 1 120 ? -6.277 20.969 17.125 1 95.62 120 ARG B C 1
ATOM 2317 O O . ARG B 1 120 ? -7.062 21.703 16.531 1 95.62 120 ARG B O 1
ATOM 2324 N N . GLY B 1 121 ? -6.117 19.688 16.844 1 96.81 121 GLY B N 1
ATOM 2325 C CA . GLY B 1 121 ? -7.078 19.016 15.977 1 96.81 121 GLY B CA 1
ATOM 2326 C C . GLY B 1 121 ? -6.68 19.031 14.516 1 96.81 121 GLY B C 1
ATOM 2327 O O . GLY B 1 121 ? -7.461 18.625 13.648 1 96.81 121 GLY B O 1
ATOM 2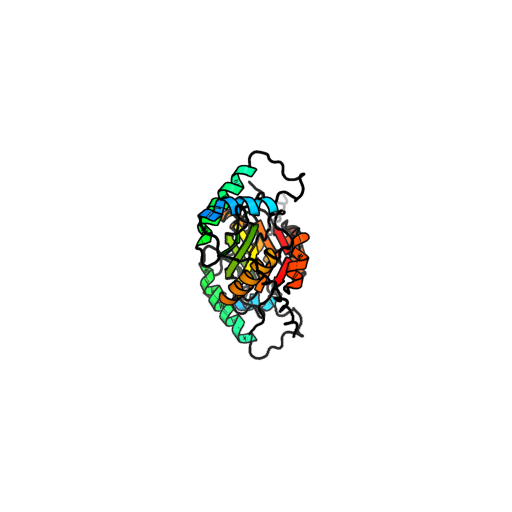328 N N . HIS B 1 122 ? -5.473 19.422 14.156 1 98.12 122 HIS B N 1
ATOM 2329 C CA . HIS B 1 122 ? -5.055 19.578 12.773 1 98.12 122 HIS B CA 1
ATOM 2330 C C . HIS B 1 122 ? -5.016 18.234 12.055 1 98.12 122 HIS B C 1
ATOM 2332 O O . HIS B 1 122 ? -5.535 18.094 10.945 1 98.12 122 HIS B O 1
ATOM 2338 N N . SER B 1 123 ? -4.457 17.234 12.695 1 98.38 123 SER B N 1
ATOM 2339 C CA . SER B 1 123 ? -4.363 15.922 12.07 1 98.38 123 SER B CA 1
ATOM 2340 C C . SER B 1 123 ? -5.742 15.305 11.859 1 98.38 123 SER B C 1
ATOM 2342 O O . SER B 1 123 ? -6.004 14.688 10.828 1 98.38 123 SER B O 1
ATOM 2344 N N . ARG B 1 124 ? -6.582 15.477 12.852 1 98.25 124 ARG B N 1
ATOM 2345 C CA . ARG B 1 124 ? -7.945 14.977 12.711 1 98.25 124 ARG B CA 1
ATOM 2346 C C . ARG B 1 124 ? -8.648 15.633 11.531 1 98.25 124 ARG B C 1
ATOM 2348 O O . ARG B 1 124 ? -9.328 14.961 10.75 1 98.25 124 ARG B O 1
ATOM 2355 N N . ALA B 1 125 ? -8.531 16.938 11.391 1 98.44 125 ALA B N 1
ATOM 2356 C CA . ALA B 1 125 ? -9.148 17.656 10.281 1 98.44 125 ALA B CA 1
ATOM 2357 C C . ALA B 1 125 ? -8.609 17.172 8.945 1 98.44 125 ALA B C 1
ATOM 2359 O O . ALA B 1 125 ? -9.367 16.969 7.992 1 98.44 125 ALA B O 1
ATOM 2360 N N . ILE B 1 126 ? -7.324 16.953 8.875 1 98.69 126 ILE B N 1
ATOM 2361 C CA . ILE B 1 126 ? -6.684 16.453 7.664 1 98.69 126 ILE B CA 1
ATOM 2362 C C . ILE B 1 126 ? -7.211 15.055 7.336 1 98.69 126 ILE B C 1
ATOM 2364 O O . ILE B 1 126 ? -7.602 14.781 6.199 1 98.69 126 ILE B O 1
ATOM 2368 N N . MET B 1 127 ? -7.285 14.211 8.328 1 98.69 127 MET B N 1
ATOM 2369 C CA . MET B 1 127 ? -7.727 12.836 8.125 1 98.69 127 MET B CA 1
ATOM 2370 C C . MET B 1 127 ? -9.18 12.789 7.676 1 98.69 127 MET B C 1
ATOM 2372 O O . MET B 1 127 ? -9.531 12.023 6.777 1 98.69 127 MET B O 1
ATOM 2376 N N . ARG B 1 128 ? -10.008 13.562 8.234 1 98.19 128 ARG B N 1
ATOM 2377 C CA . ARG B 1 128 ? -11.406 13.586 7.812 1 98.19 128 ARG B CA 1
ATOM 2378 C C . ARG B 1 128 ? -11.539 14.016 6.355 1 98.19 128 ARG B C 1
ATOM 2380 O O . ARG B 1 128 ? -12.312 13.43 5.598 1 98.19 128 ARG B O 1
ATOM 2387 N N . THR B 1 129 ? -10.781 15.023 5.992 1 98.38 129 THR B N 1
ATOM 2388 C CA . THR B 1 129 ? -10.789 15.5 4.613 1 98.38 129 THR B CA 1
ATOM 2389 C C . THR B 1 129 ? -10.273 14.414 3.67 1 98.38 129 THR B C 1
ATOM 2391 O O . THR B 1 129 ? -10.836 14.203 2.594 1 98.38 129 THR B O 1
ATOM 2394 N N . LEU B 1 130 ? -9.211 13.719 4.066 1 98.69 130 LEU B N 1
ATOM 2395 C CA . LEU B 1 130 ? -8.68 12.625 3.252 1 98.69 130 LEU B CA 1
ATOM 2396 C C . LEU B 1 130 ? -9.703 11.5 3.117 1 98.69 130 LEU B C 1
ATOM 2398 O O . LEU B 1 130 ? -9.883 10.945 2.033 1 98.69 130 LEU B O 1
ATOM 2402 N N . LEU B 1 131 ? -10.336 11.133 4.234 1 98.25 131 LEU B N 1
ATOM 2403 C CA . LEU B 1 131 ? -11.305 10.039 4.191 1 98.25 131 LEU B CA 1
ATOM 2404 C C . LEU B 1 131 ? -12.461 10.375 3.262 1 98.25 131 LEU B C 1
ATOM 2406 O O . LEU B 1 131 ? -12.938 9.516 2.523 1 98.25 131 LEU B O 1
ATOM 2410 N N . ASP B 1 132 ? -12.906 11.625 3.24 1 97.12 132 ASP B N 1
ATOM 2411 C CA . ASP B 1 132 ? -13.906 12.07 2.279 1 97.12 132 ASP B CA 1
ATOM 2412 C C . ASP B 1 132 ? -13.398 11.938 0.848 1 97.12 132 ASP B C 1
ATOM 2414 O O . ASP B 1 132 ? -14.117 11.477 -0.037 1 97.12 132 ASP B O 1
ATOM 2418 N N . TRP B 1 133 ? -12.219 12.328 0.615 1 97.88 133 TRP B N 1
ATOM 2419 C CA . TRP B 1 133 ? -11.609 12.266 -0.708 1 97.88 133 TRP B CA 1
ATOM 2420 C C . TRP B 1 133 ? -11.508 10.82 -1.189 1 97.88 133 TRP B C 1
ATOM 2422 O O . TRP B 1 133 ? -11.789 10.523 -2.354 1 97.88 133 TRP B O 1
ATOM 2432 N N . PHE B 1 134 ? -11.055 9.898 -0.344 1 97.75 134 PHE B N 1
ATOM 2433 C CA . PHE B 1 134 ? -10.977 8.492 -0.704 1 97.75 134 PHE B CA 1
ATOM 2434 C C . PHE B 1 134 ? -12.336 7.965 -1.15 1 97.75 134 PHE B C 1
ATOM 2436 O O . PHE B 1 134 ? -12.422 7.211 -2.121 1 97.75 134 PHE B O 1
ATOM 2443 N N . ASP B 1 135 ? -13.336 8.359 -0.406 1 95.19 135 ASP B N 1
ATOM 2444 C CA . ASP B 1 135 ? -14.688 7.945 -0.753 1 95.19 135 ASP B CA 1
ATOM 2445 C C . ASP B 1 135 ? -15.078 8.445 -2.145 1 95.19 135 ASP B C 1
ATOM 2447 O O . ASP B 1 135 ? -15.586 7.68 -2.965 1 95.19 135 ASP B O 1
ATOM 2451 N N . THR B 1 136 ? -14.805 9.664 -2.459 1 95.12 136 THR B N 1
ATOM 2452 C CA . THR B 1 136 ? -15.133 10.242 -3.756 1 95.12 136 THR B CA 1
ATOM 2453 C C . THR B 1 136 ? -14.344 9.555 -4.867 1 95.12 136 THR B C 1
ATOM 2455 O O . THR B 1 136 ? -14.766 9.555 -6.027 1 95.12 136 THR B O 1
ATOM 2458 N N . ARG B 1 137 ? -13.203 8.953 -4.535 1 96.25 137 ARG B N 1
ATOM 2459 C CA . ARG B 1 137 ? -12.367 8.289 -5.527 1 96.25 137 ARG B CA 1
ATOM 2460 C C . ARG B 1 137 ? -12.719 6.812 -5.648 1 96.25 137 ARG B C 1
ATOM 2462 O O . ARG B 1 137 ? -12.062 6.07 -6.387 1 96.25 137 ARG B O 1
ATOM 2469 N N . GLY B 1 138 ? -13.672 6.387 -4.855 1 94.69 138 GLY B N 1
ATOM 2470 C CA . GLY B 1 138 ? -14.164 5.023 -4.969 1 94.69 138 GLY B CA 1
ATOM 2471 C C . GLY B 1 138 ? -13.266 4.004 -4.297 1 94.69 138 GLY B C 1
ATOM 2472 O O . GLY B 1 138 ? -13.242 2.836 -4.688 1 94.69 138 GLY B O 1
ATOM 2473 N N . ALA B 1 139 ? -12.461 4.418 -3.33 1 96.38 139 ALA B N 1
ATOM 2474 C CA . ALA B 1 139 ? -11.633 3.473 -2.584 1 96.38 139 ALA B CA 1
ATOM 2475 C C . ALA B 1 139 ? -12.5 2.482 -1.809 1 96.38 139 ALA B C 1
ATOM 2477 O O . ALA B 1 139 ? -13.43 2.879 -1.104 1 96.38 139 ALA B O 1
ATOM 2478 N N . SER B 1 140 ? -12.203 1.215 -1.943 1 94.31 140 SER B N 1
ATOM 2479 C CA . SER B 1 140 ? -12.898 0.174 -1.192 1 94.31 140 SER B CA 1
ATOM 2480 C C . SER B 1 140 ? -12.305 0.008 0.202 1 94.31 140 SER B C 1
ATOM 2482 O O . SER B 1 140 ? -12.938 -0.569 1.088 1 94.31 140 SER B O 1
ATOM 2484 N N . ARG B 1 141 ? -11.094 0.455 0.333 1 96.44 141 ARG B N 1
ATOM 2485 C CA . ARG B 1 141 ? -10.312 0.328 1.56 1 96.44 141 ARG B CA 1
ATOM 2486 C C . ARG B 1 141 ? -9.234 1.403 1.639 1 96.44 141 ARG B C 1
ATOM 2488 O O . ARG B 1 141 ? -8.734 1.86 0.611 1 96.44 141 ARG B O 1
ATOM 2495 N N . VAL B 1 142 ? -8.961 1.844 2.842 1 98.25 142 VAL B N 1
ATOM 2496 C CA . VAL B 1 142 ? -7.867 2.775 3.092 1 98.25 142 VAL B CA 1
ATOM 2497 C C . VAL B 1 142 ? -6.902 2.178 4.117 1 98.25 142 VAL B C 1
ATOM 2499 O O . VAL B 1 142 ? -7.316 1.795 5.215 1 98.25 142 VAL B O 1
ATOM 2502 N N . ASP B 1 143 ? -5.66 2.113 3.707 1 98.38 143 ASP B N 1
ATOM 2503 C CA . ASP B 1 143 ? -4.629 1.536 4.562 1 98.38 143 ASP B CA 1
ATOM 2504 C C . ASP B 1 143 ? -3.703 2.619 5.113 1 98.38 143 ASP B C 1
ATOM 2506 O O . ASP B 1 143 ? -3.557 3.684 4.508 1 98.38 143 ASP B O 1
ATOM 2510 N N . LEU B 1 144 ? -3.094 2.359 6.25 1 98.62 144 LEU B N 1
ATOM 2511 C CA . LEU B 1 144 ? -1.991 3.166 6.762 1 98.62 144 LEU B CA 1
ATOM 2512 C C . LEU B 1 144 ? -1.15 2.371 7.754 1 98.62 144 LEU B C 1
ATOM 2514 O O . LEU B 1 144 ? -1.567 1.305 8.211 1 98.62 144 LEU B O 1
ATOM 2518 N N . TYR B 1 145 ? 0.052 2.834 7.984 1 97.81 145 TYR B N 1
ATOM 2519 C CA . TYR B 1 145 ? 0.888 2.395 9.094 1 97.81 145 TYR B CA 1
ATOM 2520 C C . TYR B 1 145 ? 0.92 3.443 10.203 1 97.81 145 TYR B C 1
ATOM 2522 O O . TYR B 1 145 ? 1.271 4.598 9.961 1 97.81 145 TYR B O 1
ATOM 2530 N N . ALA B 1 146 ? 0.605 3.049 11.375 1 98 146 ALA B N 1
ATOM 2531 C CA . ALA B 1 146 ? 0.388 4.02 12.438 1 98 146 ALA B CA 1
ATOM 2532 C C . ALA B 1 146 ? 1.622 4.145 13.328 1 98 146 ALA B C 1
ATOM 2534 O O . ALA B 1 146 ? 2.104 3.148 13.875 1 98 146 ALA B O 1
ATOM 2535 N N . SER B 1 147 ? 2.121 5.398 13.461 1 95.56 147 SER B N 1
ATOM 2536 C CA . SER B 1 147 ? 3.047 5.645 14.562 1 95.56 147 SER B CA 1
ATOM 2537 C C . SER B 1 147 ? 2.344 5.535 15.914 1 95.56 147 SER B C 1
ATOM 2539 O O . SER B 1 147 ? 1.116 5.609 15.984 1 95.56 147 SER B O 1
ATOM 2541 N N . ALA B 1 148 ? 3.148 5.391 16.938 1 95.06 148 ALA B N 1
ATOM 2542 C CA . ALA B 1 148 ? 2.576 5.332 18.281 1 95.06 148 ALA B CA 1
ATOM 2543 C C . ALA B 1 148 ? 1.771 6.594 18.594 1 95.06 148 ALA B C 1
ATOM 2545 O O . ALA B 1 148 ? 0.706 6.52 19.203 1 95.06 148 ALA B O 1
ATOM 2546 N N . GLN B 1 149 ? 2.23 7.738 18.125 1 93.94 149 GLN B N 1
ATOM 2547 C CA . GLN B 1 149 ? 1.585 9.016 18.422 1 93.94 149 GLN B CA 1
ATOM 2548 C C . GLN B 1 149 ? 0.301 9.18 17.609 1 93.94 149 GLN B C 1
ATOM 2550 O O . GLN B 1 149 ? -0.653 9.805 18.078 1 93.94 149 GLN B O 1
ATOM 2555 N N . GLY B 1 150 ? 0.297 8.617 16.453 1 96.94 150 GLY B N 1
ATOM 2556 C CA . GLY B 1 150 ? -0.845 8.812 15.57 1 96.94 150 GLY B CA 1
ATOM 2557 C C . GLY B 1 150 ? -1.936 7.777 15.766 1 96.94 150 GLY B C 1
ATOM 2558 O O . GLY B 1 150 ? -3.096 8.016 15.422 1 96.94 150 GLY B O 1
ATOM 2559 N N . GLU B 1 151 ? -1.633 6.66 16.344 1 98.12 151 GLU B N 1
ATOM 2560 C CA . GLU B 1 151 ? -2.52 5.5 16.391 1 98.12 151 GLU B CA 1
ATOM 2561 C C . GLU B 1 151 ? -3.834 5.84 17.094 1 98.12 151 GLU B C 1
ATOM 2563 O O . GLU B 1 151 ? -4.91 5.492 16.594 1 98.12 151 GLU B O 1
ATOM 2568 N N . PRO B 1 152 ? -3.857 6.492 18.234 1 98.12 152 PRO B N 1
ATOM 2569 C CA . PRO B 1 152 ? -5.133 6.805 18.891 1 98.12 152 PRO B CA 1
ATOM 2570 C C . PRO B 1 152 ? -6.082 7.582 17.984 1 98.12 152 PRO B C 1
ATOM 2572 O O . PRO B 1 152 ? -7.289 7.324 17.969 1 98.12 152 PRO B O 1
ATOM 2575 N N . LEU B 1 153 ? -5.605 8.523 17.234 1 98.12 153 LEU B N 1
ATOM 2576 C CA . LEU B 1 153 ? -6.422 9.289 16.297 1 98.12 153 LEU B CA 1
ATOM 2577 C C . LEU B 1 153 ? -7.07 8.367 15.273 1 98.12 153 LEU B C 1
ATOM 2579 O O . LEU B 1 153 ? -8.273 8.469 15.008 1 98.12 153 LEU B O 1
ATOM 2583 N N . TYR B 1 154 ? -6.277 7.488 14.695 1 98.75 154 TYR B N 1
ATOM 2584 C CA . TYR B 1 154 ? -6.766 6.609 13.641 1 98.75 154 TYR B CA 1
ATOM 2585 C C . TYR B 1 154 ? -7.832 5.656 14.164 1 98.75 154 TYR B C 1
ATOM 2587 O O . TYR B 1 154 ? -8.844 5.418 13.5 1 98.75 154 TYR B O 1
ATOM 2595 N N . ARG B 1 155 ? -7.578 5.129 15.344 1 98.69 155 ARG B N 1
ATOM 2596 C CA . ARG B 1 155 ? -8.57 4.254 15.961 1 98.69 155 ARG B CA 1
ATOM 2597 C C . ARG B 1 155 ? -9.867 5.008 16.234 1 98.69 155 ARG B C 1
ATOM 2599 O O . ARG B 1 155 ? -10.961 4.488 15.984 1 98.69 155 ARG B O 1
ATOM 2606 N N . ASP B 1 156 ? -9.75 6.188 16.703 1 98.44 156 ASP B N 1
ATOM 2607 C CA . ASP B 1 156 ? -10.922 7.023 16.953 1 98.44 156 ASP B CA 1
ATOM 2608 C C . ASP B 1 156 ? -11.703 7.266 15.664 1 98.44 156 ASP B C 1
ATOM 2610 O O . ASP B 1 156 ? -12.93 7.414 15.688 1 98.44 156 ASP B O 1
ATOM 2614 N N . LEU B 1 157 ? -11.039 7.301 14.586 1 98.06 157 LEU B N 1
ATOM 2615 C CA . LEU B 1 157 ? -11.656 7.566 13.289 1 98.06 157 LEU B CA 1
ATOM 2616 C C . LEU B 1 157 ? -12.211 6.285 12.68 1 98.06 157 LEU B C 1
ATOM 2618 O O . LEU B 1 157 ? -12.773 6.309 11.578 1 98.06 157 LEU B O 1
ATOM 2622 N N . GLY B 1 158 ? -11.945 5.121 13.312 1 98 158 GLY B N 1
ATOM 2623 C CA . GLY B 1 158 ? -12.594 3.893 12.891 1 98 158 GLY B CA 1
ATOM 2624 C C . GLY B 1 158 ? -11.64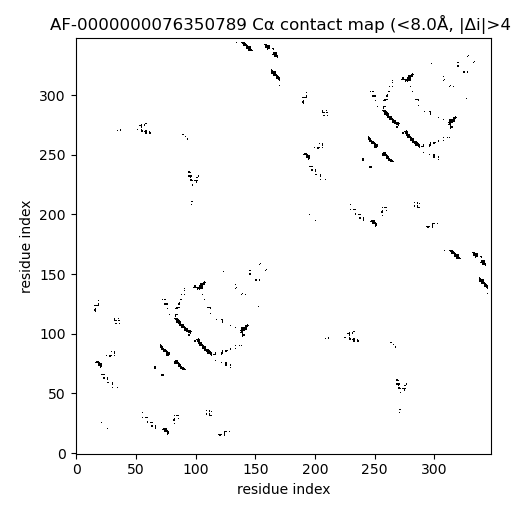1 2.912 12.227 1 98 158 GLY B C 1
ATOM 2625 O O . GLY B 1 158 ? -12.062 1.851 11.758 1 98 158 GLY B O 1
ATOM 2626 N N . PHE B 1 159 ? -10.375 3.234 12.188 1 98.44 159 PHE B N 1
ATOM 2627 C CA . PHE B 1 159 ? -9.406 2.27 11.68 1 98.44 159 PHE B CA 1
ATOM 2628 C C . PHE B 1 159 ? -9.266 1.091 12.641 1 98.44 159 PHE B C 1
ATOM 2630 O O . PHE B 1 159 ? -9.312 1.266 13.859 1 98.44 159 PHE B O 1
ATOM 2637 N N . VAL B 1 160 ? -9.023 -0.122 12 1 98.25 160 VAL B N 1
ATOM 2638 C CA . VAL B 1 160 ? -8.836 -1.342 12.781 1 98.25 160 VAL B CA 1
ATOM 2639 C C . VAL B 1 160 ? -7.594 -2.082 12.297 1 98.25 160 VAL B C 1
ATOM 2641 O O . VAL B 1 160 ? -7.039 -1.755 11.242 1 98.25 160 VAL B O 1
ATOM 2644 N N . ASP B 1 161 ? -7.18 -3.039 13.047 1 97.88 161 ASP B N 1
ATOM 2645 C CA . ASP B 1 161 ? -6.008 -3.822 12.664 1 97.88 161 ASP B CA 1
ATOM 2646 C C . ASP B 1 161 ? -6.238 -4.555 11.344 1 97.88 161 ASP B C 1
ATOM 2648 O O . ASP B 1 161 ? -7.316 -5.113 11.117 1 97.88 161 ASP B O 1
ATOM 2652 N N . HIS B 1 162 ? -5.25 -4.492 10.492 1 96.12 162 HIS B N 1
ATOM 2653 C CA . HIS B 1 162 ? -5.293 -5.426 9.367 1 96.12 162 HIS B CA 1
ATOM 2654 C C . HIS B 1 162 ? -5.262 -6.871 9.852 1 96.12 162 HIS B C 1
ATOM 2656 O O . HIS B 1 162 ? -4.5 -7.207 10.766 1 96.12 162 HIS B O 1
ATOM 2662 N N . PRO B 1 163 ? -6.039 -7.703 9.258 1 92.56 163 PRO B N 1
ATOM 2663 C CA . PRO B 1 163 ? -6.105 -9.078 9.766 1 92.56 163 PRO B CA 1
ATOM 2664 C C . PRO B 1 163 ? -4.816 -9.859 9.531 1 92.56 163 PRO B C 1
ATOM 2666 O O . PRO B 1 163 ? -4.492 -10.773 10.297 1 92.56 163 PRO B O 1
ATOM 2669 N N . ASP B 1 164 ? -4.137 -9.578 8.492 1 95.75 164 ASP B N 1
ATOM 2670 C CA . ASP B 1 164 ? -2.875 -10.234 8.164 1 95.75 164 ASP B CA 1
ATOM 2671 C C . ASP B 1 164 ? -1.683 -9.359 8.531 1 95.75 164 ASP B C 1
ATOM 2673 O O . ASP B 1 164 ? -1.738 -8.133 8.375 1 95.75 164 ASP B O 1
ATOM 2677 N N . PRO B 1 165 ? -0.628 -10.016 9.016 1 97.12 165 PRO B N 1
ATOM 2678 C CA . PRO B 1 165 ? 0.55 -9.211 9.336 1 97.12 165 PRO B CA 1
ATOM 2679 C C . PRO B 1 165 ? 1.167 -8.547 8.109 1 97.12 165 PRO B C 1
ATOM 2681 O O . PRO B 1 165 ? 1.192 -9.141 7.031 1 97.12 165 PRO B O 1
ATOM 2684 N N . ALA B 1 166 ? 1.635 -7.309 8.32 1 98.31 166 ALA B N 1
ATOM 2685 C CA . ALA B 1 166 ? 2.354 -6.562 7.289 1 98.31 166 ALA B CA 1
ATOM 2686 C C . ALA B 1 166 ? 3.844 -6.887 7.312 1 98.31 166 ALA B C 1
ATOM 2688 O O . ALA B 1 166 ? 4.508 -6.715 8.336 1 98.31 166 ALA B O 1
ATOM 2689 N N . LEU B 1 167 ? 4.398 -7.309 6.219 1 98.56 167 LEU B N 1
ATOM 2690 C CA . LEU B 1 167 ? 5.824 -7.559 6.047 1 98.56 167 LEU B CA 1
ATOM 2691 C C . LEU B 1 167 ? 6.406 -6.672 4.953 1 98.56 167 LEU B C 1
ATOM 2693 O O . LEU B 1 167 ? 5.68 -6.199 4.078 1 98.56 167 LEU B O 1
ATOM 2697 N N . TYR B 1 168 ? 7.66 -6.469 5.086 1 98 168 TYR B N 1
ATOM 2698 C CA . TYR B 1 168 ? 8.305 -5.719 4.012 1 98 168 TYR B CA 1
ATOM 2699 C C . TYR B 1 168 ? 9.711 -6.25 3.75 1 98 168 TYR B C 1
ATOM 2701 O O . TYR B 1 168 ? 10.266 -6.988 4.566 1 98 168 TYR B O 1
ATOM 2709 N N . TRP B 1 169 ? 10.211 -5.957 2.594 1 96.75 169 TRP B N 1
ATOM 2710 C CA . TRP B 1 169 ? 11.523 -6.324 2.072 1 96.75 169 TRP B CA 1
ATOM 2711 C C . TRP B 1 169 ? 12.188 -5.141 1.375 1 96.75 169 TRP B C 1
ATOM 2713 O O . TRP B 1 169 ? 11.508 -4.332 0.736 1 96.75 169 TRP B O 1
ATOM 2723 N N . ARG B 1 170 ? 13.469 -4.941 1.535 1 94.38 170 ARG B N 1
ATOM 2724 C CA . ARG B 1 170 ? 14.234 -3.922 0.819 1 94.38 170 ARG B CA 1
ATOM 2725 C C . ARG B 1 170 ? 15.289 -4.555 -0.077 1 94.38 170 ARG B C 1
ATOM 2727 O O . ARG B 1 170 ? 16 -5.465 0.348 1 94.38 170 ARG B O 1
ATOM 2734 N N . PRO B 1 171 ? 15.297 -4.094 -1.334 1 88.25 171 PRO B N 1
ATOM 2735 C CA . PRO B 1 171 ? 16.391 -4.574 -2.18 1 88.25 171 PRO B CA 1
ATOM 2736 C C . PRO B 1 171 ? 17.766 -4.27 -1.592 1 88.25 171 PRO B C 1
ATOM 2738 O O . PRO B 1 171 ? 17.922 -3.289 -0.86 1 88.25 171 PRO B O 1
ATOM 2741 N N . ALA B 1 172 ? 18.688 -5.289 -1.712 1 72.31 172 ALA B N 1
ATOM 2742 C CA . ALA B 1 172 ? 20.047 -5.086 -1.232 1 72.31 172 ALA B CA 1
ATOM 2743 C C . ALA B 1 172 ? 20.719 -3.908 -1.939 1 72.31 172 ALA B C 1
ATOM 2745 O O . ALA B 1 172 ? 20.453 -3.66 -3.119 1 72.31 172 ALA B O 1
ATOM 2746 N N . HIS B 1 173 ? 20.578 -2.674 -1.54 1 56.16 173 HIS B N 1
ATOM 2747 C CA . HIS B 1 173 ? 21.297 -1.594 -2.203 1 56.16 173 HIS B CA 1
ATOM 2748 C C . HIS B 1 173 ? 22.594 -2.098 -2.818 1 56.16 173 HIS B C 1
ATOM 2750 O O . HIS B 1 173 ? 23.422 -2.717 -2.131 1 56.16 173 HIS B O 1
ATOM 2756 N N . ARG B 1 174 ? 22.516 -2.723 -4.047 1 40.19 174 ARG B N 1
ATOM 2757 C CA . ARG B 1 174 ? 23.797 -2.703 -4.746 1 40.19 174 ARG B CA 1
ATOM 2758 C C . ARG B 1 174 ? 24.25 -1.272 -5.023 1 40.19 174 ARG B C 1
ATOM 2760 O O . ARG B 1 174 ? 23.422 -0.369 -5.152 1 40.19 174 ARG B O 1
#